Protein AF-A0A7X6PT12-F1 (afdb_monomer)

Nearest PDB structures (foldseek):
  6k4k-assembly1_A  TM=4.067E-01  e=5.435E+00  Legionella pneumophila subsp. pneumophila str. Philadelphia 1
  6xav-assembly1_I  TM=2.089E-01  e=3.772E+00  Escherichia coli K-12
  6xas-assembly1_I  TM=1.406E-01  e=2.782E+00  Escherichia coli K-12

Secondary structure (DSSP, 8-state):
---HHHHHHHHHHHHHHTSHHHHHHHHHHHHHHHS----HHHHHHHEEEEEETTTEEEEEEEES-HHHHHHHHHHHHHHHHHHHHTTTTSS----EEEPPPEEEE---THHHHHHHHHHHHHHHHHHHHHHHHHHHHHHHHHHHHHHHHHTT---S---------PPPPPPTHHHHHHHHHHHHHHHTT------EEEEEEEEE-

Mean predicted aligned error: 16.48 Å

Solvent-accessible surface area (backbone atoms only — not comparable to full-atom values): 11910 Å² total; per-residue (Å²): 131,86,52,72,66,56,50,53,53,42,52,50,51,51,52,44,67,74,27,69,68,47,34,47,49,47,24,52,47,36,37,73,76,68,74,47,78,58,59,42,74,59,46,58,78,30,45,49,70,50,78,46,98,71,43,25,43,33,42,33,41,49,34,50,44,72,67,60,41,52,53,52,51,52,42,53,52,52,50,51,52,50,61,47,58,74,49,57,82,53,98,56,94,63,55,73,46,78,48,75,81,44,81,42,83,42,82,59,75,64,54,62,55,53,48,53,54,52,49,51,53,50,52,52,51,51,50,51,52,52,52,51,52,52,50,52,53,50,54,54,50,52,53,53,53,52,55,62,60,56,70,76,68,67,70,94,81,78,80,92,75,86,76,78,81,73,79,77,75,81,60,68,65,62,60,53,53,56,57,46,54,56,53,50,60,71,57,69,78,73,80,73,64,54,46,25,45,32,42,42,41,37,37,59,99

pLDDT: mean 70.46, std 18.9, range [33.91, 93.0]

Structure (mmCIF, N/CA/C/O backbone):
data_AF-A0A7X6PT12-F1
#
_entry.id   AF-A0A7X6PT12-F1
#
loop_
_atom_site.group_PDB
_atom_site.id
_atom_site.type_symbol
_atom_site.label_atom_id
_atom_site.label_alt_id
_atom_site.label_comp_id
_atom_site.label_asym_id
_atom_site.label_entity_id
_atom_site.label_seq_id
_atom_site.pdbx_PDB_ins_code
_atom_site.Cartn_x
_atom_site.Cartn_y
_atom_site.Cartn_z
_atom_site.occupancy
_atom_site.B_iso_or_equiv
_atom_site.auth_seq_id
_atom_site.auth_comp_id
_atom_site.auth_asym_id
_atom_site.auth_atom_id
_atom_site.pdbx_PDB_model_num
ATOM 1 N N . MET A 1 1 ? -28.410 -0.757 20.287 1.00 44.28 1 MET A N 1
ATOM 2 C CA . MET A 1 1 ? -28.411 0.560 19.616 1.00 44.28 1 MET A CA 1
ATOM 3 C C . MET A 1 1 ? -26.984 1.057 19.630 1.00 44.28 1 MET A C 1
ATOM 5 O O . MET A 1 1 ? -26.460 1.305 20.706 1.00 44.28 1 MET A O 1
ATOM 9 N N . VAL A 1 2 ? -26.340 1.108 18.468 1.00 52.50 2 VAL A N 1
ATOM 10 C CA . VAL A 1 2 ? -24.987 1.653 18.337 1.00 52.50 2 VAL A CA 1
ATOM 11 C C . VAL A 1 2 ? -25.060 3.148 18.648 1.00 52.50 2 VAL A C 1
ATOM 13 O O . VAL A 1 2 ? -25.854 3.868 18.041 1.00 52.50 2 VAL A O 1
ATOM 16 N N . GLY A 1 3 ? -24.315 3.608 19.652 1.00 65.94 3 GLY A N 1
ATOM 17 C CA . GLY A 1 3 ? -24.354 5.007 20.073 1.00 65.94 3 GLY A CA 1
ATOM 18 C C . GLY A 1 3 ? -23.810 5.923 18.976 1.00 65.94 3 GLY A C 1
ATOM 19 O O . GLY A 1 3 ? -22.782 5.620 18.375 1.00 65.94 3 GLY A O 1
ATOM 20 N N . ALA A 1 4 ? -24.453 7.074 18.748 1.00 71.56 4 ALA A N 1
ATOM 21 C CA . ALA A 1 4 ? -24.012 8.072 17.762 1.00 71.56 4 ALA A CA 1
ATOM 22 C C . ALA A 1 4 ? -22.518 8.437 17.900 1.00 71.56 4 ALA A C 1
ATOM 24 O O . ALA A 1 4 ? -21.845 8.713 16.914 1.00 71.56 4 ALA A O 1
ATOM 25 N N . LYS A 1 5 ? -21.976 8.364 19.121 1.00 70.44 5 LYS A N 1
ATOM 26 C CA . LYS A 1 5 ? -20.559 8.599 19.429 1.00 70.44 5 LYS A CA 1
ATOM 27 C C . LYS A 1 5 ? -19.606 7.592 18.770 1.00 70.44 5 LYS A C 1
ATOM 29 O O . LYS A 1 5 ? -18.589 8.008 18.228 1.00 70.44 5 LYS A O 1
ATOM 34 N N . ALA A 1 6 ? -19.948 6.302 18.760 1.00 70.88 6 ALA A N 1
ATOM 35 C CA . ALA A 1 6 ? -19.127 5.269 18.122 1.00 70.88 6 ALA A CA 1
ATOM 36 C C . ALA A 1 6 ? -19.058 5.474 16.599 1.00 70.88 6 ALA A C 1
ATOM 38 O O . ALA A 1 6 ? -18.013 5.277 15.984 1.00 70.88 6 ALA A O 1
ATOM 39 N N . LEU A 1 7 ? -20.154 5.955 16.003 1.00 77.75 7 LEU A N 1
ATOM 40 C CA . LEU A 1 7 ? -20.206 6.298 14.583 1.00 77.75 7 LEU A CA 1
ATOM 41 C C . LEU A 1 7 ? -19.282 7.483 14.248 1.00 77.75 7 LEU A C 1
ATOM 43 O O . LEU A 1 7 ? -18.545 7.423 13.266 1.00 77.75 7 LEU A O 1
ATOM 47 N N . PHE A 1 8 ? -19.278 8.540 15.069 1.00 81.44 8 PHE A N 1
ATOM 48 C CA . PHE A 1 8 ? -18.375 9.682 14.870 1.00 81.44 8 PHE A CA 1
ATOM 49 C C . PHE A 1 8 ? -16.901 9.285 14.977 1.00 81.44 8 PHE A C 1
ATOM 51 O O . PHE A 1 8 ? -16.097 9.708 14.149 1.00 81.44 8 PHE A O 1
ATOM 58 N N . LEU A 1 9 ? -16.559 8.423 15.937 1.00 79.94 9 LEU A N 1
ATOM 59 C CA . LEU A 1 9 ? -15.197 7.916 16.090 1.00 79.94 9 LEU A CA 1
ATOM 60 C C . LEU A 1 9 ? -14.755 7.114 14.857 1.00 79.94 9 LEU A C 1
ATOM 62 O O . LEU A 1 9 ? -13.674 7.341 14.313 1.00 79.94 9 LEU A O 1
ATOM 66 N N . ALA A 1 10 ? -15.612 6.216 14.370 1.00 82.12 10 ALA A N 1
ATOM 67 C CA . ALA A 1 10 ? -15.312 5.408 13.196 1.00 82.12 10 ALA A CA 1
ATOM 68 C C . ALA A 1 10 ? -15.168 6.260 11.917 1.00 82.12 10 ALA A C 1
ATOM 70 O O . ALA A 1 10 ? -14.308 5.983 11.078 1.00 82.12 10 ALA A O 1
ATOM 71 N N . LEU A 1 11 ? -15.954 7.336 11.787 1.00 87.12 11 LEU A N 1
ATOM 72 C CA . LEU A 1 11 ? -15.813 8.320 10.708 1.00 87.12 11 LEU A CA 1
ATOM 73 C C . LEU A 1 11 ? -14.495 9.099 10.792 1.00 87.12 11 LEU A C 1
ATOM 75 O O . LEU A 1 11 ? -13.856 9.322 9.762 1.00 87.12 11 LEU A O 1
ATOM 79 N N . ASP A 1 12 ? -14.057 9.479 11.992 1.00 87.31 12 ASP A N 1
ATOM 80 C CA . ASP A 1 12 ? -12.761 10.130 12.181 1.00 87.31 12 ASP A CA 1
ATOM 81 C C . ASP A 1 12 ? -11.612 9.207 11.759 1.00 87.31 12 ASP A C 1
ATOM 83 O O . ASP A 1 12 ? -10.730 9.634 11.011 1.00 87.31 12 ASP A O 1
ATOM 87 N N . TYR A 1 13 ? -11.637 7.932 12.158 1.00 87.06 13 TYR A N 1
ATOM 88 C CA . TYR A 1 13 ? -10.628 6.956 11.730 1.00 87.06 13 TYR A CA 1
ATOM 89 C C . TYR A 1 13 ? -10.677 6.659 10.233 1.00 87.06 13 TYR A C 1
ATOM 91 O O . TYR A 1 13 ? -9.623 6.517 9.616 1.00 87.06 13 TYR A O 1
ATOM 99 N N . LEU A 1 14 ? -11.861 6.648 9.616 1.00 90.12 14 LEU A N 1
ATOM 100 C CA . LEU A 1 14 ? -11.978 6.577 8.160 1.00 90.12 14 LEU A CA 1
ATOM 101 C C . LEU A 1 14 ? -11.316 7.788 7.487 1.00 90.12 14 LEU A C 1
ATOM 103 O O . LEU A 1 14 ? -10.639 7.632 6.470 1.00 90.12 14 LEU A O 1
ATOM 107 N N . ARG A 1 15 ? -11.474 8.991 8.055 1.00 90.19 15 ARG A N 1
ATOM 108 C CA . ARG A 1 15 ? -10.803 10.198 7.557 1.00 90.19 15 ARG A CA 1
ATOM 109 C C . ARG A 1 15 ? -9.285 10.097 7.706 1.00 90.19 15 ARG A C 1
ATOM 111 O O . ARG A 1 15 ? -8.581 10.496 6.785 1.00 90.19 15 ARG A O 1
ATOM 118 N N . PHE A 1 16 ? -8.778 9.542 8.809 1.00 89.88 16 PHE A N 1
ATOM 119 C CA . PHE A 1 16 ? -7.341 9.281 8.965 1.00 89.88 16 PHE A CA 1
ATOM 120 C C . PHE A 1 16 ? -6.832 8.267 7.940 1.00 89.88 16 PHE A C 1
ATOM 122 O O . PHE A 1 16 ? -5.824 8.532 7.295 1.00 89.88 16 PHE A O 1
ATOM 129 N N . ALA A 1 17 ? -7.559 7.168 7.727 1.00 89.19 17 ALA A N 1
ATOM 130 C CA . ALA A 1 17 ? -7.203 6.115 6.774 1.00 89.19 17 ALA A CA 1
ATOM 131 C C . ALA A 1 17 ? -7.129 6.604 5.316 1.00 89.19 17 ALA A C 1
ATOM 133 O O . ALA A 1 17 ? -6.387 6.054 4.513 1.00 89.19 17 ALA A O 1
ATOM 134 N N . LYS A 1 18 ? -7.888 7.649 4.969 1.00 89.62 18 LYS A N 1
ATOM 135 C CA . LYS A 1 18 ? -7.842 8.306 3.650 1.00 89.62 18 LYS A CA 1
ATOM 136 C C . LYS A 1 18 ? -6.949 9.549 3.619 1.00 89.62 18 LYS A C 1
ATOM 138 O O . LYS A 1 18 ? -6.860 10.222 2.598 1.00 89.62 18 LYS A O 1
ATOM 143 N N . GLY A 1 19 ? -6.348 9.909 4.748 1.00 91.25 19 GLY A N 1
ATOM 144 C CA . GLY A 1 19 ? -5.569 11.128 4.897 1.00 91.25 19 GLY A CA 1
ATOM 145 C C . GLY A 1 19 ? -4.130 10.964 4.417 1.00 91.25 19 GLY A C 1
ATOM 146 O O . GLY A 1 19 ? -3.522 9.901 4.539 1.00 91.25 19 GLY A O 1
ATOM 147 N N . SER A 1 20 ? -3.537 12.070 3.969 1.00 91.50 20 SER A N 1
ATOM 148 C CA . SER A 1 20 ? -2.127 12.116 3.565 1.00 91.50 20 SER A CA 1
ATOM 149 C C . SER A 1 20 ? -1.168 11.732 4.694 1.00 91.50 20 SER A C 1
ATOM 151 O O . SER A 1 20 ? -0.101 11.191 4.421 1.00 91.50 20 SER A O 1
ATOM 153 N N . VAL A 1 21 ? -1.542 11.968 5.958 1.00 91.94 21 VAL A N 1
ATOM 154 C CA . VAL A 1 21 ? -0.744 11.601 7.141 1.00 91.94 21 VAL A CA 1
ATOM 155 C C . VAL A 1 21 ? -0.540 10.089 7.220 1.00 91.94 21 VAL A C 1
ATOM 157 O O . VAL A 1 21 ? 0.583 9.633 7.419 1.00 91.94 21 VAL A O 1
ATOM 160 N N . TYR A 1 22 ? -1.605 9.315 7.009 1.00 93.00 22 TYR A N 1
ATOM 161 C CA . TYR A 1 22 ? -1.540 7.859 7.007 1.00 93.00 22 TYR A CA 1
ATOM 162 C C . TYR A 1 22 ? -0.689 7.334 5.848 1.00 93.00 22 TYR A C 1
ATOM 164 O O . TYR A 1 22 ? 0.215 6.531 6.062 1.00 93.00 22 TYR A O 1
ATOM 172 N N . LEU A 1 23 ? -0.905 7.847 4.634 1.00 92.88 23 LEU A N 1
ATOM 173 C CA . LEU A 1 23 ? -0.118 7.447 3.462 1.00 92.88 23 LEU A CA 1
ATOM 174 C C . LEU A 1 23 ? 1.369 7.804 3.617 1.00 92.88 23 LEU A C 1
ATOM 176 O O . LEU A 1 23 ? 2.234 6.991 3.305 1.00 92.88 23 LEU A O 1
ATOM 180 N N . SER A 1 24 ? 1.670 8.978 4.178 1.00 92.75 24 SER A N 1
ATOM 181 C CA . SER A 1 24 ? 3.047 9.396 4.482 1.00 92.75 24 SER A CA 1
ATOM 182 C C . SER A 1 24 ? 3.685 8.503 5.547 1.00 92.75 24 SER A C 1
ATOM 184 O O . SER A 1 24 ? 4.877 8.208 5.482 1.00 92.75 24 SER A O 1
ATOM 186 N N . TYR A 1 25 ? 2.907 8.054 6.538 1.00 92.94 25 TYR A N 1
ATOM 187 C CA . TYR A 1 25 ? 3.383 7.098 7.533 1.00 92.94 25 TYR A CA 1
ATOM 188 C C . TYR A 1 25 ? 3.756 5.762 6.881 1.00 92.94 25 TYR A C 1
ATOM 190 O O . TYR A 1 25 ? 4.834 5.239 7.153 1.00 92.94 25 TYR A O 1
ATOM 198 N N . LEU A 1 26 ? 2.904 5.236 5.994 1.00 91.56 26 LEU A N 1
ATOM 199 C CA . LEU A 1 26 ? 3.178 4.000 5.257 1.00 91.56 26 LEU A CA 1
ATOM 200 C C . LEU A 1 26 ? 4.421 4.121 4.363 1.00 91.56 26 LEU A C 1
ATOM 202 O O . LEU A 1 26 ? 5.265 3.227 4.390 1.00 91.56 26 LEU A O 1
ATOM 206 N N . GLU A 1 27 ? 4.562 5.227 3.624 1.00 92.69 27 GLU A N 1
ATOM 207 C CA . GLU A 1 27 ? 5.747 5.518 2.799 1.00 92.69 27 GLU A CA 1
ATOM 208 C C . GLU A 1 27 ? 7.028 5.499 3.646 1.00 92.69 27 GLU A C 1
ATOM 210 O O . GLU A 1 27 ? 7.988 4.801 3.316 1.00 92.69 27 GLU A O 1
ATOM 215 N N . ASN A 1 28 ? 7.034 6.227 4.767 1.00 91.38 28 ASN A N 1
ATOM 216 C CA . ASN A 1 28 ? 8.193 6.291 5.657 1.00 91.38 28 ASN A CA 1
ATOM 217 C C . ASN A 1 28 ? 8.512 4.928 6.279 1.00 91.38 28 ASN A C 1
ATOM 219 O O . ASN A 1 28 ? 9.678 4.547 6.375 1.00 91.38 28 ASN A O 1
ATOM 223 N N . TYR A 1 29 ? 7.486 4.180 6.690 1.00 90.44 29 TYR A N 1
ATOM 224 C CA . TYR A 1 29 ? 7.665 2.853 7.265 1.00 90.44 29 TYR A CA 1
ATOM 225 C C . TYR A 1 29 ? 8.311 1.898 6.256 1.00 90.44 29 TYR A C 1
ATOM 227 O O . TYR A 1 29 ? 9.283 1.220 6.597 1.00 90.44 29 TYR A O 1
ATOM 235 N N . LEU A 1 30 ? 7.820 1.889 5.012 1.00 88.88 30 LEU A N 1
ATOM 236 C CA . LEU A 1 30 ? 8.382 1.103 3.912 1.00 88.88 30 LEU A CA 1
ATOM 237 C C . LEU A 1 30 ? 9.840 1.467 3.633 1.00 88.88 30 LEU A C 1
ATOM 239 O O . LEU A 1 30 ? 10.685 0.575 3.566 1.00 88.88 30 LEU A O 1
ATOM 243 N N . ALA A 1 31 ? 10.150 2.763 3.550 1.00 87.69 31 ALA A N 1
ATOM 244 C CA . ALA A 1 31 ? 11.511 3.225 3.302 1.00 87.69 31 ALA A CA 1
ATOM 245 C C . ALA A 1 31 ? 12.495 2.734 4.381 1.00 87.69 31 ALA A C 1
ATOM 247 O O . ALA A 1 31 ? 13.629 2.377 4.068 1.00 87.69 31 ALA A O 1
ATOM 248 N N . ILE A 1 32 ? 12.055 2.672 5.643 1.00 87.19 32 ILE A N 1
ATOM 249 C CA . ILE A 1 32 ? 12.877 2.214 6.773 1.00 87.19 32 ILE A CA 1
ATOM 250 C C . ILE A 1 32 ? 13.030 0.687 6.792 1.00 87.19 32 ILE A C 1
ATOM 252 O O . ILE A 1 32 ? 14.120 0.189 7.063 1.00 87.19 32 ILE A O 1
ATOM 256 N N . THR A 1 33 ? 11.953 -0.065 6.549 1.00 84.50 33 THR A N 1
ATOM 257 C CA . THR A 1 33 ? 11.956 -1.532 6.727 1.00 84.50 33 THR A CA 1
ATOM 258 C C . THR A 1 33 ? 12.345 -2.313 5.481 1.00 84.50 33 THR A C 1
ATOM 260 O O . THR A 1 33 ? 12.917 -3.393 5.609 1.00 84.50 33 THR A O 1
ATOM 263 N N . HIS A 1 34 ? 12.046 -1.794 4.292 1.00 79.06 34 HIS A N 1
ATOM 264 C CA . HIS A 1 34 ? 12.226 -2.508 3.027 1.00 79.06 34 HIS A CA 1
ATOM 265 C C . HIS A 1 34 ? 13.294 -1.874 2.124 1.00 79.06 34 HIS A C 1
ATOM 267 O O . HIS A 1 34 ? 13.687 -2.472 1.128 1.00 79.06 34 HIS A O 1
ATOM 273 N N . GLY A 1 35 ? 13.767 -0.661 2.442 1.00 77.38 35 GLY A N 1
ATOM 274 C CA . GLY A 1 35 ? 14.750 0.077 1.634 1.00 77.38 35 GLY A CA 1
ATOM 275 C C . GLY A 1 35 ? 14.218 0.580 0.285 1.00 77.38 35 GLY A C 1
ATOM 276 O O . GLY A 1 35 ? 14.901 1.333 -0.407 1.00 77.38 35 GLY A O 1
ATOM 277 N N . GLU A 1 36 ? 12.993 0.202 -0.076 1.00 76.88 36 GLU A N 1
ATOM 278 C CA . GLU A 1 36 ? 12.270 0.688 -1.242 1.00 76.88 36 GLU A CA 1
ATOM 279 C C . GLU A 1 36 ? 11.341 1.832 -0.848 1.00 76.88 36 GLU A C 1
ATOM 281 O O . GLU A 1 36 ? 10.696 1.814 0.203 1.00 76.88 36 GLU A O 1
ATOM 286 N N . ARG A 1 37 ? 11.260 2.836 -1.721 1.00 80.50 37 ARG A N 1
ATOM 287 C CA . ARG A 1 37 ? 10.376 3.980 -1.542 1.00 80.50 37 ARG A CA 1
ATOM 288 C C . ARG A 1 37 ? 9.233 3.891 -2.541 1.00 80.50 37 ARG A C 1
ATOM 290 O O . ARG A 1 37 ? 9.459 3.975 -3.745 1.00 80.50 37 ARG A O 1
ATOM 297 N N . ILE A 1 38 ? 8.021 3.732 -2.021 1.00 83.69 38 ILE A N 1
ATOM 298 C CA . ILE A 1 38 ? 6.780 3.859 -2.784 1.00 83.69 38 ILE A CA 1
ATOM 299 C C . ILE A 1 38 ? 6.167 5.196 -2.387 1.00 83.69 38 ILE A C 1
ATOM 301 O O . ILE A 1 38 ? 5.835 5.383 -1.217 1.00 83.69 38 ILE A O 1
ATOM 305 N N . ASP A 1 39 ? 6.040 6.126 -3.335 1.00 86.00 39 ASP A N 1
ATOM 306 C CA . ASP A 1 39 ? 5.497 7.452 -3.024 1.00 86.00 39 ASP A CA 1
ATOM 307 C C . ASP A 1 39 ? 4.050 7.347 -2.523 1.00 86.00 39 ASP A C 1
ATOM 309 O O . ASP A 1 39 ? 3.249 6.564 -3.046 1.00 86.00 39 ASP A O 1
ATOM 313 N N . ALA A 1 40 ? 3.675 8.214 -1.580 1.00 85.56 40 ALA A N 1
ATOM 314 C CA . ALA A 1 40 ? 2.325 8.273 -1.018 1.00 85.56 40 ALA A CA 1
ATOM 315 C C . ALA A 1 40 ? 1.197 8.344 -2.067 1.00 85.56 40 ALA A C 1
ATOM 317 O O . ALA A 1 40 ? 0.114 7.814 -1.832 1.00 85.56 40 ALA A O 1
ATOM 318 N N . LYS A 1 41 ? 1.445 8.954 -3.236 1.00 86.56 41 LYS A N 1
ATOM 319 C CA . LYS A 1 41 ? 0.464 9.022 -4.336 1.00 86.56 41 LYS A CA 1
ATOM 320 C C . LYS A 1 41 ? 0.106 7.645 -4.888 1.00 86.56 41 LYS A C 1
ATOM 322 O O . LYS A 1 41 ? -1.053 7.390 -5.176 1.00 86.56 41 LYS A O 1
ATOM 327 N N . TRP A 1 42 ? 1.092 6.762 -5.017 1.00 85.00 42 TRP A N 1
ATOM 328 C CA . TRP A 1 42 ? 0.853 5.391 -5.464 1.00 85.00 42 TRP A CA 1
ATOM 329 C C . TRP A 1 42 ? 0.167 4.578 -4.371 1.00 85.00 42 TRP A C 1
ATOM 331 O O . TRP A 1 42 ? -0.712 3.775 -4.660 1.00 85.00 42 TRP A O 1
ATOM 341 N N . LEU A 1 43 ? 0.514 4.819 -3.103 1.00 87.94 43 LEU A N 1
ATOM 342 C CA . LEU A 1 43 ? -0.149 4.163 -1.975 1.00 87.94 43 LEU A CA 1
ATOM 343 C C . LEU A 1 43 ? -1.644 4.502 -1.891 1.00 87.94 43 LEU A C 1
ATOM 345 O O . LEU A 1 43 ? -2.416 3.650 -1.465 1.00 87.94 43 LEU A O 1
ATOM 349 N N . GLU A 1 44 ? -2.066 5.690 -2.331 1.00 88.62 44 GLU A N 1
ATOM 350 C CA . GLU A 1 44 ? -3.488 6.059 -2.407 1.00 88.62 44 GLU A CA 1
ATOM 351 C C . GLU A 1 44 ? -4.286 5.126 -3.333 1.00 88.62 44 GLU A C 1
ATOM 353 O O . GLU A 1 44 ? -5.423 4.777 -3.027 1.00 88.62 44 GLU A O 1
ATOM 358 N N . GLU A 1 45 ? -3.684 4.671 -4.435 1.00 85.94 45 GLU A N 1
ATOM 359 C CA . GLU A 1 45 ? -4.319 3.732 -5.370 1.00 85.94 45 GLU A CA 1
ATOM 360 C C . GLU A 1 45 ? -4.305 2.288 -4.847 1.00 85.94 45 GLU A C 1
ATOM 362 O O . GLU A 1 45 ? -5.184 1.490 -5.172 1.00 85.94 45 GLU A O 1
ATOM 367 N N . LEU A 1 46 ? -3.303 1.943 -4.034 1.00 86.31 46 LEU A N 1
ATOM 368 C CA . LEU A 1 46 ? -3.098 0.588 -3.515 1.00 86.31 46 LEU A CA 1
ATOM 369 C C . LEU A 1 46 ? -3.884 0.318 -2.228 1.00 86.31 46 LEU A C 1
ATOM 371 O O . LEU A 1 46 ? -4.095 -0.846 -1.879 1.00 86.31 46 LEU A O 1
ATOM 375 N N . VAL A 1 47 ? -4.292 1.365 -1.505 1.00 88.69 47 VAL A N 1
ATOM 376 C CA . VAL A 1 47 ? -4.958 1.256 -0.206 1.00 88.69 47 VAL A CA 1
ATOM 377 C C . VAL A 1 47 ? -6.388 1.779 -0.282 1.00 88.69 47 VAL A C 1
ATOM 379 O O . VAL A 1 47 ? -6.643 2.978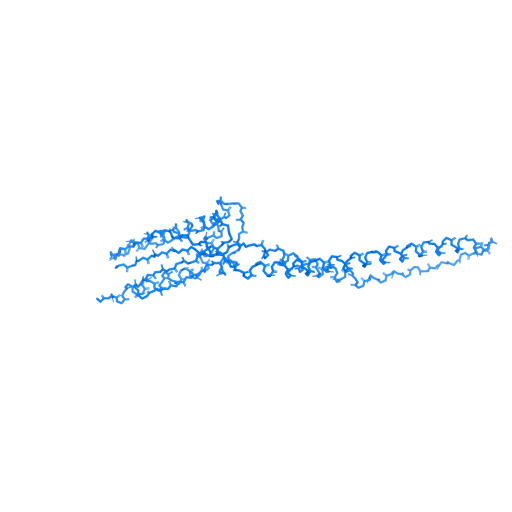 -0.345 1.00 88.69 47 VAL A O 1
ATOM 382 N N . GLU A 1 48 ? -7.351 0.872 -0.178 1.00 89.56 48 GLU A N 1
ATOM 383 C CA . GLU A 1 48 ? -8.769 1.198 -0.118 1.00 89.56 48 GLU A CA 1
ATOM 384 C C . GLU A 1 48 ? -9.272 1.113 1.327 1.00 89.56 48 GLU A C 1
ATOM 386 O O . GLU A 1 48 ? -9.062 0.127 2.027 1.00 89.56 48 GLU A O 1
ATOM 391 N N . SER A 1 49 ? -9.975 2.145 1.792 1.00 89.12 49 SER A N 1
ATOM 392 C CA . SER A 1 49 ? -10.542 2.180 3.145 1.00 89.12 49 SER A CA 1
ATOM 393 C C . SER A 1 49 ? -12.049 2.410 3.103 1.00 89.12 49 SER A C 1
ATOM 395 O O . SER A 1 49 ? -12.517 3.383 2.498 1.00 89.12 49 SER A O 1
ATOM 397 N N . ARG A 1 50 ? -12.824 1.558 3.781 1.00 89.38 50 ARG A N 1
ATOM 398 C CA . ARG A 1 50 ? -14.291 1.669 3.861 1.00 89.38 50 ARG A CA 1
ATOM 399 C C . ARG A 1 50 ? -14.819 1.371 5.256 1.00 89.38 50 ARG A C 1
ATOM 401 O O . ARG A 1 50 ? -14.264 0.548 5.974 1.00 89.38 50 ARG A O 1
ATOM 408 N N . LEU A 1 51 ? -15.923 2.017 5.611 1.00 87.06 51 LEU A N 1
ATOM 409 C CA . LEU A 1 51 ? -16.658 1.739 6.840 1.00 87.06 51 LEU A CA 1
ATOM 410 C C . LEU A 1 51 ? -17.828 0.800 6.529 1.00 87.06 51 LEU A C 1
ATOM 412 O O . LEU A 1 51 ? -18.582 1.045 5.588 1.00 87.06 51 LEU A O 1
ATOM 416 N N . VAL A 1 52 ? -17.962 -0.278 7.296 1.00 86.00 52 VAL A N 1
ATOM 417 C CA . VAL A 1 52 ? -19.075 -1.238 7.189 1.00 86.00 52 VAL A CA 1
ATOM 418 C C . VAL A 1 52 ? -20.146 -0.900 8.234 1.00 86.00 52 VAL A C 1
ATOM 420 O O . VAL A 1 52 ? -19.850 -0.215 9.213 1.00 86.00 52 VAL A O 1
ATOM 423 N N . SER A 1 53 ? -21.379 -1.384 8.038 1.00 76.00 53 SER A N 1
ATOM 424 C CA . SER A 1 53 ? -22.561 -1.145 8.893 1.00 76.00 53 SER A CA 1
ATOM 425 C C . SER A 1 53 ? -22.327 -1.330 10.395 1.00 76.00 53 SER A C 1
ATOM 427 O O . SER A 1 53 ? -22.990 -0.684 11.200 1.00 76.00 53 SER A O 1
ATOM 429 N N . ASP A 1 54 ? -21.365 -2.169 10.768 1.00 77.56 54 ASP A N 1
ATOM 430 C CA . ASP A 1 54 ? -21.071 -2.533 12.154 1.00 77.56 54 ASP A CA 1
ATOM 431 C C . ASP A 1 54 ? -19.991 -1.616 12.763 1.00 77.56 54 ASP A C 1
ATOM 433 O O . ASP A 1 54 ? -19.124 -2.082 13.500 1.00 77.56 54 ASP A O 1
ATOM 437 N N . ASN A 1 55 ? -19.956 -0.335 12.364 1.00 76.69 55 ASN A N 1
ATOM 438 C CA . ASN A 1 55 ? -18.911 0.640 12.718 1.00 76.69 55 ASN A CA 1
ATOM 439 C C . ASN A 1 55 ? -17.489 0.120 12.528 1.00 76.69 55 ASN A C 1
ATOM 441 O O . ASN A 1 55 ? -16.560 0.494 13.230 1.00 76.69 55 ASN A O 1
ATOM 445 N N . THR A 1 56 ? -17.312 -0.772 11.574 1.00 80.25 56 THR A N 1
ATOM 446 C CA . THR A 1 56 ? -16.055 -1.469 11.405 1.00 80.25 56 THR A CA 1
ATOM 447 C C . THR A 1 56 ? -15.264 -0.792 10.299 1.00 80.25 56 THR A C 1
ATOM 449 O O . THR A 1 56 ? -15.732 -0.744 9.156 1.00 80.25 56 THR A O 1
ATOM 452 N N . LEU A 1 57 ? -14.057 -0.314 10.611 1.00 84.94 57 LEU A N 1
ATOM 453 C CA . LEU A 1 57 ? -13.144 0.196 9.595 1.00 84.94 57 LEU A CA 1
ATOM 454 C C . LEU A 1 57 ? -12.454 -0.974 8.902 1.00 84.94 57 LEU A C 1
ATOM 456 O O . LEU A 1 57 ? -11.804 -1.815 9.528 1.00 84.94 57 LEU A O 1
ATOM 460 N N . TYR A 1 58 ? -12.608 -1.000 7.588 1.00 85.06 58 TYR A N 1
ATOM 461 C CA . TYR A 1 58 ? -11.975 -1.953 6.714 1.00 85.06 58 TYR A CA 1
ATOM 462 C C . TYR A 1 58 ? -10.875 -1.289 5.913 1.00 85.06 58 TYR A C 1
ATOM 464 O O . TYR A 1 58 ? -11.147 -0.321 5.203 1.00 85.06 58 TYR A O 1
ATOM 472 N N . VAL A 1 59 ? -9.666 -1.834 5.998 1.00 85.62 59 VAL A N 1
ATOM 473 C CA . VAL A 1 59 ? -8.532 -1.385 5.189 1.00 85.62 59 VAL A CA 1
ATOM 474 C C . VAL A 1 59 ? -8.116 -2.529 4.285 1.00 85.62 59 VAL A C 1
ATOM 476 O O . VAL A 1 59 ? -7.769 -3.613 4.763 1.00 85.62 59 VAL A O 1
ATOM 479 N N . GLU A 1 60 ? -8.198 -2.285 2.984 1.00 86.50 60 GLU A N 1
ATOM 480 C CA . GLU A 1 60 ? -7.842 -3.209 1.927 1.00 86.50 60 GLU A CA 1
ATOM 481 C C . GLU A 1 60 ? -6.572 -2.735 1.228 1.00 86.50 60 GLU A C 1
ATOM 483 O O . GLU A 1 60 ? -6.538 -1.642 0.680 1.00 86.50 60 GLU A O 1
ATOM 488 N N . ILE A 1 61 ? -5.511 -3.540 1.279 1.00 86.12 61 ILE A N 1
ATOM 489 C CA . ILE A 1 61 ? -4.239 -3.226 0.617 1.00 86.12 61 ILE A CA 1
ATOM 490 C C . ILE A 1 61 ? -4.087 -4.204 -0.535 1.00 86.12 61 ILE A C 1
ATOM 492 O O . ILE A 1 61 ? -4.061 -5.417 -0.313 1.00 86.12 61 ILE A O 1
ATOM 496 N N . THR A 1 62 ? -4.023 -3.674 -1.751 1.00 83.56 62 THR A N 1
ATOM 497 C CA . THR A 1 62 ? -3.838 -4.454 -2.971 1.00 83.56 62 THR A CA 1
ATOM 498 C C . THR A 1 62 ? -2.429 -4.228 -3.439 1.00 83.56 62 THR A C 1
ATOM 500 O O . THR A 1 62 ? -2.125 -3.177 -3.992 1.00 83.56 62 THR A O 1
ATOM 503 N N . VAL A 1 63 ? -1.557 -5.197 -3.177 1.00 82.88 63 VAL A N 1
ATOM 504 C CA . VAL A 1 63 ? -0.155 -5.056 -3.539 1.00 82.88 63 VAL A CA 1
ATOM 505 C C . VAL A 1 63 ? 0.353 -6.286 -4.258 1.00 82.88 63 VAL A C 1
ATOM 507 O O . VAL A 1 63 ? -0.067 -7.411 -3.968 1.00 82.88 63 VAL A O 1
ATOM 510 N N . PRO A 1 64 ? 1.268 -6.053 -5.201 1.00 74.94 64 PRO A N 1
ATOM 511 C CA . PRO A 1 64 ? 1.953 -7.086 -5.914 1.00 74.94 64 PRO A CA 1
ATOM 512 C C . PRO A 1 64 ? 2.525 -8.260 -5.104 1.00 74.94 64 PRO A C 1
ATOM 514 O O . PRO A 1 64 ? 2.271 -9.440 -5.376 1.00 74.94 64 PRO A O 1
ATOM 517 N N . ASP A 1 65 ? 3.402 -7.916 -4.169 1.00 81.62 65 ASP A N 1
ATOM 518 C CA . ASP A 1 65 ? 4.345 -8.831 -3.550 1.00 81.62 65 ASP A CA 1
ATOM 519 C C . ASP A 1 65 ? 3.866 -9.198 -2.149 1.00 81.62 65 ASP A C 1
ATOM 521 O O . ASP A 1 65 ? 3.341 -8.367 -1.412 1.00 81.62 65 ASP A O 1
ATOM 525 N N . HIS A 1 66 ? 4.038 -10.462 -1.775 1.00 78.56 66 HIS A N 1
ATOM 526 C CA . HIS A 1 66 ? 3.610 -10.951 -0.473 1.00 78.56 66 HIS A CA 1
ATOM 527 C C . HIS A 1 66 ? 4.375 -10.283 0.669 1.00 78.56 66 HIS A C 1
ATOM 529 O O . HIS A 1 66 ? 3.780 -9.977 1.705 1.00 78.56 66 HIS A O 1
ATOM 535 N N . ASP A 1 67 ? 5.674 -10.051 0.486 1.00 84.06 67 ASP A N 1
ATOM 536 C CA . ASP A 1 67 ? 6.487 -9.414 1.514 1.00 84.06 67 ASP A CA 1
ATOM 537 C C . ASP A 1 67 ? 6.090 -7.945 1.684 1.00 84.06 67 ASP A C 1
ATOM 539 O O . ASP A 1 67 ? 5.825 -7.525 2.814 1.00 84.06 67 ASP A O 1
ATOM 543 N N . LEU A 1 68 ? 5.882 -7.213 0.583 1.00 84.62 68 LEU A N 1
ATOM 544 C CA . LEU A 1 68 ? 5.338 -5.851 0.625 1.00 84.62 68 LEU A CA 1
ATOM 545 C C . LEU A 1 68 ? 3.941 -5.785 1.260 1.00 84.62 68 LEU A C 1
ATOM 547 O O . LEU A 1 68 ? 3.706 -4.934 2.118 1.00 84.62 68 LEU A O 1
ATOM 551 N N . VAL A 1 69 ? 3.021 -6.693 0.901 1.00 85.56 69 VAL A N 1
ATOM 552 C CA . VAL A 1 69 ? 1.686 -6.769 1.525 1.00 85.56 69 VAL A CA 1
ATOM 553 C C . VAL A 1 69 ? 1.824 -6.939 3.037 1.00 85.56 69 VAL A C 1
ATOM 555 O O . VAL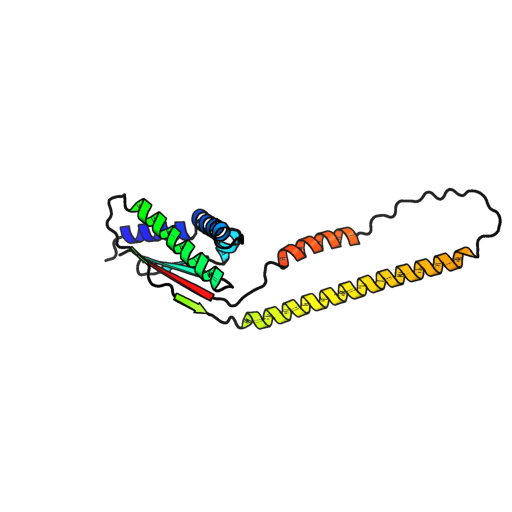 A 1 69 ? 1.151 -6.245 3.799 1.00 85.56 69 VAL A O 1
ATOM 558 N N . ARG A 1 70 ? 2.703 -7.838 3.496 1.00 84.25 70 ARG A N 1
ATOM 559 C CA . ARG A 1 70 ? 2.920 -8.085 4.926 1.00 84.25 70 ARG A CA 1
ATOM 560 C C . ARG A 1 70 ? 3.461 -6.844 5.637 1.00 84.25 70 ARG A C 1
ATOM 562 O O . ARG A 1 70 ? 2.935 -6.494 6.692 1.00 84.25 70 ARG A O 1
ATOM 569 N N . VAL A 1 71 ? 4.465 -6.181 5.066 1.00 88.25 71 VAL A N 1
ATOM 570 C CA . VAL A 1 71 ? 5.076 -4.976 5.652 1.00 88.25 71 VAL A CA 1
ATOM 571 C C . VAL A 1 71 ? 4.059 -3.840 5.744 1.00 88.25 71 VAL A C 1
ATOM 573 O O . VAL A 1 71 ? 3.883 -3.257 6.810 1.00 88.25 71 VAL A O 1
ATOM 576 N N . LEU A 1 72 ? 3.313 -3.578 4.670 1.00 88.19 72 LEU A N 1
ATOM 577 C CA . LEU A 1 72 ? 2.272 -2.550 4.659 1.00 88.19 72 LEU A CA 1
ATOM 578 C C . LEU A 1 72 ? 1.131 -2.854 5.633 1.00 88.19 72 LEU A C 1
ATOM 580 O O . LEU A 1 72 ? 0.626 -1.952 6.298 1.00 88.19 72 LEU A O 1
ATOM 584 N N . SER A 1 73 ? 0.761 -4.126 5.777 1.00 86.12 73 SER A N 1
ATOM 585 C CA . SER A 1 73 ? -0.238 -4.553 6.761 1.00 86.12 73 SER A CA 1
ATOM 586 C C . SER A 1 73 ? 0.227 -4.278 8.196 1.00 86.12 73 SER A C 1
ATOM 588 O O . SER A 1 73 ? -0.546 -3.786 9.018 1.00 86.12 73 SER A O 1
ATOM 590 N N . GLN A 1 74 ? 1.498 -4.561 8.499 1.00 87.06 74 GLN A N 1
ATOM 591 C CA . GLN A 1 74 ? 2.106 -4.282 9.804 1.00 87.06 74 GLN A CA 1
ATOM 592 C C . GLN A 1 74 ? 2.229 -2.779 10.068 1.00 87.06 74 GLN A C 1
ATOM 594 O O . GLN A 1 74 ? 1.942 -2.326 11.178 1.00 87.06 74 GLN A O 1
ATOM 599 N N . ALA A 1 75 ? 2.597 -2.002 9.051 1.00 89.94 75 ALA A N 1
ATOM 600 C CA . ALA A 1 75 ? 2.655 -0.548 9.122 1.00 89.94 75 ALA A CA 1
ATOM 601 C C . ALA A 1 75 ? 1.268 0.046 9.406 1.00 89.94 75 ALA A C 1
ATOM 603 O O . ALA A 1 75 ? 1.114 0.858 10.316 1.00 89.94 75 ALA A O 1
ATOM 604 N N . ALA A 1 76 ? 0.238 -0.423 8.695 1.00 89.75 76 ALA A N 1
ATOM 605 C CA . ALA A 1 76 ? -1.140 0.006 8.894 1.00 89.75 76 ALA A CA 1
ATOM 606 C C . ALA A 1 76 ? -1.630 -0.276 10.320 1.00 89.75 76 ALA A C 1
ATOM 608 O O . ALA A 1 76 ? -2.162 0.616 10.978 1.00 89.75 76 ALA A O 1
ATOM 609 N N . GLN A 1 77 ? -1.409 -1.493 10.826 1.00 87.25 77 GLN A N 1
ATOM 610 C CA . GLN A 1 77 ? -1.756 -1.833 12.207 1.00 87.25 77 GLN A CA 1
ATOM 611 C C . GLN A 1 77 ? -1.013 -0.956 13.215 1.00 87.25 77 GLN A C 1
ATOM 613 O O . GLN A 1 77 ? -1.625 -0.455 14.156 1.00 87.25 77 GLN A O 1
ATOM 618 N N . SER A 1 78 ? 0.289 -0.750 13.005 1.00 88.50 78 SER A N 1
ATOM 619 C CA . SER A 1 78 ? 1.129 0.060 13.893 1.00 88.50 78 SER A CA 1
ATOM 620 C C . SER A 1 78 ? 0.652 1.511 13.953 1.00 88.50 78 SER A C 1
ATOM 622 O O . SER A 1 78 ? 0.578 2.081 15.040 1.00 88.50 78 SER A O 1
ATOM 624 N N . PHE A 1 79 ? 0.258 2.080 12.809 1.00 90.81 79 PHE A N 1
ATOM 625 C CA . PHE A 1 79 ? -0.324 3.418 12.726 1.00 90.81 79 PHE A CA 1
ATOM 626 C C . PHE A 1 79 ? -1.615 3.532 13.540 1.00 90.81 79 PHE A C 1
ATOM 628 O O . PHE A 1 79 ? -1.717 4.388 14.415 1.00 90.81 79 PHE A O 1
ATOM 635 N N . PHE A 1 80 ? -2.595 2.656 13.293 1.00 87.00 80 PHE A N 1
ATOM 636 C CA . PHE A 1 80 ? -3.871 2.741 14.007 1.00 87.00 80 PHE A CA 1
ATOM 637 C C . PHE A 1 80 ? -3.702 2.468 15.499 1.00 87.00 80 PHE A C 1
ATOM 639 O O . PHE A 1 80 ? -4.303 3.168 16.303 1.00 87.00 80 PHE A O 1
ATOM 646 N N . LEU A 1 81 ? -2.846 1.521 15.894 1.00 85.44 81 LEU A N 1
ATOM 647 C CA . LEU A 1 81 ? -2.530 1.291 17.306 1.00 85.44 81 LEU A CA 1
ATOM 648 C C . LEU A 1 81 ? -1.933 2.531 17.974 1.00 85.44 81 LEU A C 1
ATOM 650 O O . LEU A 1 81 ? -2.286 2.832 19.113 1.00 85.44 81 LEU A O 1
ATOM 654 N N . TYR A 1 82 ? -1.045 3.245 17.282 1.00 87.00 82 TYR A N 1
ATOM 655 C CA . TYR A 1 82 ? -0.481 4.498 17.772 1.00 87.00 82 TYR A CA 1
ATOM 656 C C . TYR A 1 82 ? -1.559 5.582 17.932 1.00 87.00 82 TYR A C 1
ATOM 658 O O . TYR A 1 82 ? -1.679 6.162 19.009 1.00 87.00 82 TYR A O 1
ATOM 666 N N . GLU A 1 83 ? -2.392 5.788 16.909 1.00 85.19 83 GLU A N 1
ATOM 667 C CA . GLU A 1 83 ? -3.484 6.776 16.915 1.00 85.19 83 GLU A CA 1
ATOM 668 C C . GLU A 1 83 ? -4.611 6.450 17.906 1.00 85.19 83 GLU A C 1
ATOM 670 O O . GLU A 1 83 ? -5.306 7.337 18.395 1.00 85.19 83 GLU A O 1
ATOM 675 N N . ILE A 1 84 ? -4.844 5.171 18.197 1.00 81.38 84 ILE A N 1
ATOM 676 C CA . ILE A 1 84 ? -5.789 4.750 19.235 1.00 81.38 84 ILE A CA 1
ATOM 677 C C . ILE A 1 84 ? -5.190 5.042 20.607 1.00 81.38 84 ILE A C 1
ATOM 679 O O . ILE A 1 84 ? -5.832 5.687 21.429 1.00 81.38 84 ILE A O 1
ATOM 683 N N . ARG A 1 85 ? -3.938 4.636 20.850 1.00 80.31 85 ARG A N 1
ATOM 684 C CA . ARG A 1 85 ? -3.261 4.871 22.134 1.00 80.31 85 ARG A CA 1
ATOM 685 C C . ARG A 1 85 ? -3.137 6.349 22.476 1.00 80.31 85 ARG A C 1
ATOM 687 O O . ARG A 1 85 ? -3.353 6.698 23.628 1.00 80.31 85 ARG A O 1
ATOM 694 N N . SER A 1 86 ? -2.853 7.207 21.498 1.00 79.06 86 SER A N 1
ATOM 695 C CA . SER A 1 86 ? -2.783 8.656 21.719 1.00 79.06 86 SER A CA 1
ATOM 696 C C . SER A 1 86 ? -4.134 9.279 22.096 1.00 79.06 86 SER A C 1
ATOM 698 O O . SER A 1 86 ? -4.163 10.347 22.701 1.00 79.06 86 SER A O 1
ATOM 700 N N . LYS A 1 87 ? -5.253 8.620 21.766 1.00 71.88 87 LYS A N 1
ATOM 701 C CA . LYS A 1 87 ? -6.618 9.088 22.051 1.00 71.88 87 LYS A CA 1
ATOM 702 C C . LYS A 1 87 ? -7.298 8.379 23.219 1.00 71.88 87 LYS A C 1
ATOM 704 O O . LYS A 1 87 ? -8.373 8.812 23.625 1.00 71.88 87 LYS A O 1
ATOM 709 N N . LEU A 1 88 ? -6.698 7.319 23.759 1.00 62.56 88 LEU A N 1
ATOM 710 C CA . LEU A 1 88 ? -7.193 6.625 24.953 1.00 62.56 88 LEU A CA 1
ATOM 711 C C . LEU A 1 88 ? -7.023 7.454 26.239 1.00 62.56 88 LEU A C 1
ATOM 713 O O . LEU A 1 88 ? -7.724 7.191 27.208 1.00 62.56 88 LEU A O 1
ATOM 717 N N . ASP A 1 89 ? -6.180 8.493 26.232 1.00 53.81 89 ASP A N 1
ATOM 718 C CA . ASP A 1 89 ? -6.059 9.453 27.345 1.00 53.81 89 ASP A CA 1
ATOM 719 C C . ASP A 1 89 ? -7.283 10.385 27.494 1.00 53.81 89 ASP A C 1
ATOM 721 O O . ASP A 1 89 ? -7.356 11.174 28.435 1.00 53.81 89 ASP A O 1
ATOM 725 N N . ILE A 1 90 ? -8.263 10.310 26.586 1.00 55.44 90 ILE A N 1
ATOM 726 C CA . ILE A 1 90 ? -9.465 11.152 26.589 1.00 55.44 90 ILE A CA 1
ATOM 727 C C . ILE A 1 90 ? -10.675 10.296 26.997 1.00 55.44 90 ILE A C 1
ATOM 729 O O . ILE A 1 90 ? -11.206 9.599 26.143 1.00 55.44 90 ILE A O 1
ATOM 733 N N . ASP A 1 91 ? -11.090 10.358 28.273 1.00 52.28 91 ASP A N 1
ATOM 734 C CA . ASP A 1 91 ? -12.405 10.070 28.917 1.00 52.28 91 ASP A CA 1
ATOM 735 C C . ASP A 1 91 ? -13.343 8.929 28.425 1.00 52.28 91 ASP A C 1
ATOM 737 O O . ASP A 1 91 ? -14.447 8.766 28.954 1.00 52.28 91 ASP A O 1
ATOM 741 N N . TYR A 1 92 ? -12.966 8.108 27.447 1.00 53.31 92 TYR A N 1
ATOM 742 C CA . TYR A 1 92 ? -13.856 7.156 26.782 1.00 53.31 92 TYR A CA 1
ATOM 743 C C . TYR A 1 92 ? -13.262 5.748 26.783 1.00 53.31 92 TYR A C 1
ATOM 745 O O . TYR A 1 92 ? -12.230 5.487 26.171 1.00 53.31 92 TYR A O 1
ATOM 753 N N . PHE A 1 93 ? -13.972 4.811 27.412 1.00 55.78 93 PHE A N 1
ATOM 754 C CA . PHE A 1 93 ? -13.710 3.381 27.2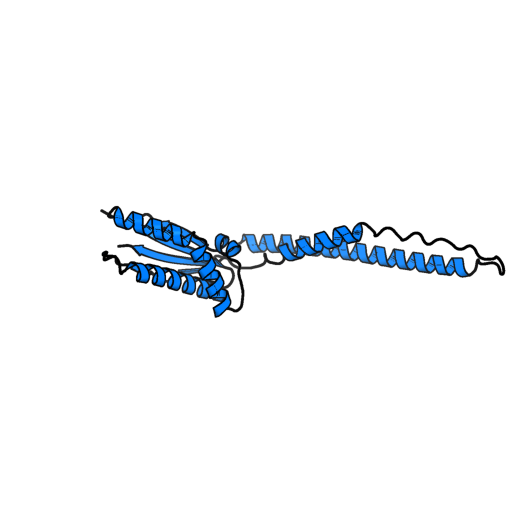75 1.00 55.78 93 PHE A CA 1
ATOM 755 C C . PHE A 1 93 ? -14.378 2.881 25.991 1.00 55.78 93 PHE A C 1
ATOM 757 O O . PHE A 1 93 ? -15.601 2.786 25.930 1.00 55.78 93 PHE A O 1
ATOM 764 N N . TYR A 1 94 ? -13.587 2.589 24.965 1.00 60.22 94 TYR A N 1
ATOM 765 C CA . TYR A 1 94 ? -14.026 1.862 23.775 1.00 60.22 94 TYR A CA 1
ATOM 766 C C . TYR A 1 94 ? -13.103 0.663 23.569 1.00 60.22 94 TYR A C 1
ATOM 768 O O . TYR A 1 94 ? -11.888 0.759 23.755 1.00 60.22 94 TYR A O 1
ATOM 776 N N . GLU A 1 95 ? -13.682 -0.484 23.221 1.00 57.44 95 GLU A N 1
ATOM 777 C CA . GLU A 1 95 ? -12.924 -1.702 22.953 1.00 57.44 95 GLU A CA 1
ATOM 778 C C . GLU A 1 95 ? -12.601 -1.740 21.458 1.00 57.44 95 GLU A C 1
ATOM 780 O O . GLU A 1 95 ? -13.499 -1.791 20.613 1.00 57.44 95 GLU A O 1
ATOM 785 N N . VAL A 1 96 ? -11.308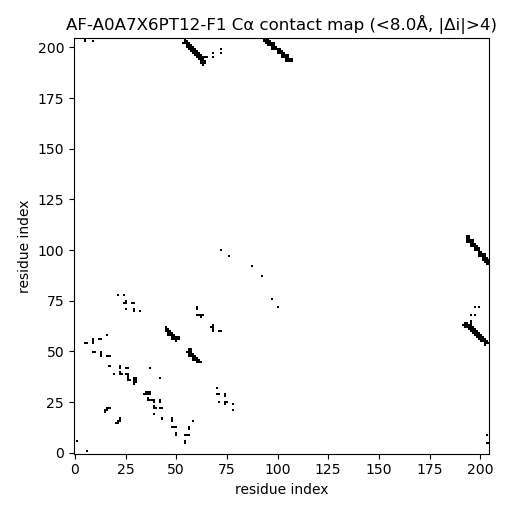 -1.639 21.132 1.00 62.44 96 VAL A N 1
ATOM 786 C CA . VAL A 1 96 ? -10.837 -1.765 19.753 1.00 62.44 96 VAL A CA 1
ATOM 787 C C . VAL A 1 96 ? -10.305 -3.165 19.529 1.00 62.44 96 VAL A C 1
ATOM 789 O O . VAL A 1 96 ? -9.257 -3.536 20.059 1.00 62.44 96 VAL A O 1
ATOM 792 N N . GLU A 1 97 ? -10.997 -3.920 18.685 1.00 66.06 97 GLU A N 1
ATOM 793 C CA . GLU A 1 97 ? -10.532 -5.231 18.252 1.00 66.06 97 GLU A CA 1
ATOM 794 C C . GLU A 1 97 ? -9.914 -5.122 16.855 1.00 66.06 97 GLU A C 1
ATOM 796 O O . GLU A 1 97 ? -10.588 -4.786 15.876 1.00 66.06 97 GLU A O 1
ATOM 801 N N . ILE A 1 98 ? -8.614 -5.412 16.755 1.00 68.06 98 ILE A N 1
ATOM 802 C CA . ILE A 1 98 ? -7.933 -5.592 15.470 1.00 68.06 98 ILE A CA 1
ATOM 803 C C . ILE A 1 98 ? -8.055 -7.066 15.105 1.00 68.06 98 ILE A C 1
ATOM 805 O O . ILE A 1 98 ? -7.325 -7.921 15.609 1.00 68.06 98 ILE A O 1
ATOM 809 N N . LEU A 1 99 ? -9.003 -7.371 14.228 1.00 69.38 99 LEU A N 1
ATOM 810 C CA . LEU A 1 99 ? -9.257 -8.739 13.801 1.00 69.38 99 LEU A CA 1
ATOM 811 C C . LEU A 1 99 ? -8.144 -9.259 12.880 1.00 69.38 99 LEU A C 1
ATOM 813 O O . LEU A 1 99 ? -7.419 -8.500 12.229 1.00 69.38 99 LEU A O 1
ATOM 817 N N . LYS A 1 100 ? -8.024 -10.594 12.842 1.00 66.06 100 LYS A N 1
ATOM 818 C CA . LYS A 1 100 ? -6.959 -11.326 12.142 1.00 66.06 100 LYS A CA 1
ATOM 819 C C . LYS A 1 100 ? -6.756 -10.845 10.706 1.00 66.06 100 LYS A C 1
ATOM 821 O O . LYS A 1 100 ? -7.702 -10.738 9.929 1.00 66.06 100 LYS A O 1
ATOM 826 N N . LEU A 1 101 ? -5.480 -10.686 10.361 1.00 66.12 101 LEU A N 1
ATOM 827 C CA . LEU A 1 101 ? -5.001 -10.437 9.009 1.00 66.12 101 LEU A CA 1
ATOM 828 C C . LEU A 1 101 ? -5.502 -11.548 8.073 1.00 66.12 101 LEU A C 1
ATOM 830 O O . LEU A 1 101 ? -5.140 -12.712 8.251 1.00 66.12 101 LEU A O 1
ATOM 834 N N . GLN A 1 102 ? -6.325 -11.203 7.083 1.00 69.50 102 GLN A N 1
ATOM 835 C CA . GLN A 1 102 ? -6.701 -12.135 6.020 1.00 69.50 102 GLN A CA 1
ATOM 836 C C . GLN A 1 102 ? -5.956 -11.774 4.740 1.00 69.50 102 GLN A C 1
ATOM 838 O O . GLN A 1 102 ? -6.087 -10.661 4.233 1.00 69.50 102 GLN A O 1
ATOM 843 N N . PHE A 1 103 ? -5.197 -12.735 4.216 1.00 67.81 103 PHE A N 1
ATOM 844 C CA . PHE A 1 103 ? -4.497 -12.613 2.943 1.00 67.81 103 PHE A CA 1
ATOM 845 C C . PHE A 1 103 ? -5.267 -13.394 1.886 1.00 67.81 103 PHE A C 1
ATOM 847 O O . PHE A 1 103 ? -5.430 -14.609 2.001 1.00 67.81 103 PHE A O 1
ATOM 854 N N . GLN A 1 104 ? -5.751 -12.700 0.861 1.00 67.31 104 GLN A N 1
ATOM 855 C CA . GLN A 1 104 ? -6.388 -13.328 -0.289 1.00 67.31 104 GLN A CA 1
ATOM 856 C C . GLN A 1 104 ? -5.498 -13.143 -1.508 1.00 67.31 104 GLN A C 1
ATOM 858 O O . GLN A 1 104 ? -5.180 -12.022 -1.896 1.00 67.31 104 GLN A O 1
ATOM 863 N N . THR A 1 105 ? -5.092 -14.249 -2.122 1.00 61.38 105 THR A N 1
ATOM 864 C CA . THR A 1 105 ? -4.415 -14.235 -3.415 1.00 61.38 105 THR A CA 1
ATOM 865 C C . THR A 1 105 ? -5.467 -14.313 -4.512 1.00 61.38 105 THR A C 1
ATOM 867 O O . THR A 1 105 ? -6.048 -15.370 -4.754 1.00 61.38 105 THR A O 1
ATOM 870 N N . VAL A 1 106 ? -5.744 -13.191 -5.175 1.00 65.50 106 VAL A N 1
ATOM 871 C CA . VAL A 1 106 ? -6.664 -13.169 -6.312 1.00 65.50 106 VAL A CA 1
ATOM 872 C C . VAL A 1 106 ? -5.831 -13.246 -7.586 1.00 65.50 106 VAL A C 1
ATOM 874 O O . VAL A 1 106 ? -4.974 -12.410 -7.863 1.00 65.50 106 VAL A O 1
ATOM 877 N N . LYS A 1 107 ? -6.044 -14.298 -8.378 1.00 56.84 107 LYS A N 1
ATOM 878 C CA . LYS A 1 107 ? -5.514 -14.317 -9.741 1.00 56.84 107 LYS A CA 1
ATOM 879 C C . LYS A 1 107 ? -6.374 -13.369 -10.562 1.00 56.84 107 LYS A C 1
ATOM 881 O O . LYS A 1 107 ? -7.539 -13.677 -10.787 1.00 56.84 107 LYS A O 1
ATOM 886 N N . ASN A 1 108 ? -5.811 -12.243 -10.985 1.00 62.12 108 ASN A N 1
ATOM 887 C CA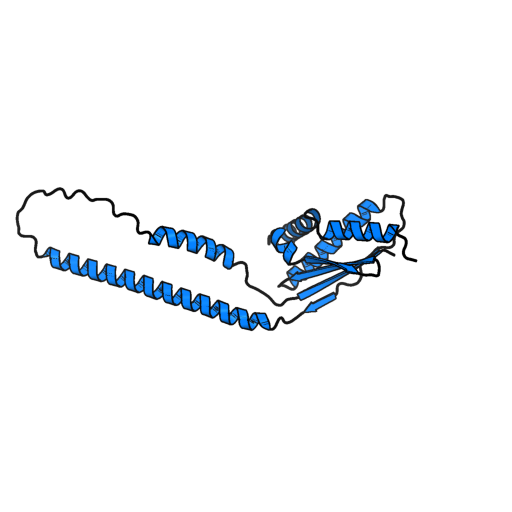 . ASN A 1 108 ? -6.455 -11.380 -11.964 1.00 62.12 108 ASN A CA 1
ATOM 888 C C . ASN A 1 108 ? -6.172 -11.962 -13.372 1.00 62.12 108 ASN A C 1
ATOM 890 O O . ASN A 1 108 ? -5.017 -11.941 -13.810 1.00 62.12 108 ASN A O 1
ATOM 894 N N . PRO A 1 109 ? -7.179 -12.549 -14.051 1.00 59.31 109 PRO A N 1
ATOM 895 C CA . PRO A 1 109 ? -6.992 -13.208 -15.346 1.00 59.31 109 PRO A CA 1
ATOM 896 C C . PRO A 1 109 ? -6.668 -12.219 -16.479 1.00 59.31 109 PRO A C 1
ATOM 898 O O . PRO A 1 109 ? -6.028 -12.600 -17.460 1.00 59.31 109 PRO A O 1
ATOM 901 N N . ASP A 1 110 ? -7.030 -10.945 -16.325 1.00 71.75 110 ASP A N 1
ATOM 902 C CA . ASP A 1 110 ? -6.828 -9.917 -17.351 1.00 71.75 110 ASP A CA 1
ATOM 903 C C . ASP A 1 110 ? -5.360 -9.478 -17.447 1.00 71.75 110 ASP A C 1
ATOM 905 O O . ASP A 1 110 ? -4.932 -8.916 -18.456 1.00 71.75 110 ASP A O 1
ATOM 909 N N . ILE A 1 111 ? -4.557 -9.765 -16.415 1.00 65.56 111 ILE A N 1
ATOM 910 C CA . ILE A 1 111 ? -3.134 -9.409 -16.379 1.00 65.56 111 ILE A CA 1
ATOM 911 C C . ILE A 1 111 ? -2.347 -10.177 -17.439 1.00 65.56 111 ILE A C 1
ATOM 913 O O . ILE A 1 111 ? -1.479 -9.593 -18.081 1.00 65.56 111 ILE A O 1
ATOM 917 N N . SER A 1 112 ? -2.635 -11.466 -17.651 1.00 64.75 112 SER A N 1
ATOM 918 C CA . SER A 1 112 ? -1.960 -12.246 -18.701 1.00 64.75 112 SER A CA 1
ATOM 919 C C . SER A 1 112 ? -2.194 -11.646 -20.083 1.00 64.75 112 SER A C 1
ATOM 921 O O . SER A 1 112 ? -1.246 -11.501 -20.848 1.00 64.75 112 SER A O 1
ATOM 923 N N . ILE A 1 113 ? -3.433 -11.233 -20.353 1.00 76.44 113 ILE A N 1
ATOM 924 C CA . ILE A 1 113 ? -3.841 -10.673 -21.643 1.00 76.44 113 ILE A CA 1
ATOM 925 C C . ILE A 1 113 ? -3.148 -9.325 -21.864 1.00 76.44 113 ILE A C 1
ATOM 927 O O . ILE A 1 113 ? -2.429 -9.152 -22.844 1.00 76.44 113 ILE A O 1
ATOM 931 N N . LYS A 1 114 ? -3.242 -8.406 -20.894 1.00 74.50 114 LYS A N 1
ATOM 932 C CA . LYS A 1 114 ? -2.566 -7.099 -20.970 1.00 74.50 114 LYS A CA 1
ATOM 933 C C . LYS A 1 114 ? -1.047 -7.215 -21.072 1.00 74.50 114 LYS A C 1
ATOM 935 O O . LYS A 1 114 ? -0.401 -6.361 -21.671 1.00 74.50 114 LYS A O 1
ATOM 940 N N . ARG A 1 115 ? -0.453 -8.254 -20.478 1.00 73.12 115 ARG A N 1
ATOM 941 C CA . ARG A 1 115 ? 0.990 -8.501 -20.568 1.00 73.12 115 ARG A CA 1
ATOM 942 C C . ARG A 1 115 ? 1.400 -8.891 -21.979 1.00 73.12 115 ARG A C 1
ATOM 944 O O . ARG A 1 115 ? 2.425 -8.411 -22.450 1.00 73.12 115 ARG A O 1
ATOM 951 N N . GLU A 1 116 ? 0.622 -9.744 -22.633 1.00 82.31 116 GLU A N 1
ATOM 952 C CA . GLU A 1 116 ? 0.860 -10.103 -24.030 1.00 82.31 116 GLU A CA 1
ATOM 953 C C . GLU A 1 116 ? 0.679 -8.892 -24.949 1.00 82.31 116 GLU A C 1
ATOM 955 O O . GLU A 1 116 ? 1.542 -8.649 -25.789 1.00 82.31 116 GLU A O 1
ATOM 960 N N . GLU A 1 117 ? -0.362 -8.082 -24.738 1.00 86.19 117 GLU A N 1
ATOM 961 C CA . GLU A 1 117 ? -0.591 -6.840 -25.493 1.00 86.19 117 GLU A CA 1
ATOM 962 C C . GLU A 1 117 ? 0.580 -5.855 -25.347 1.00 86.19 117 GLU A C 1
ATOM 964 O O . GLU A 1 117 ? 1.157 -5.415 -26.341 1.00 86.19 117 GLU A O 1
ATOM 969 N N . LEU A 1 118 ? 1.004 -5.562 -24.113 1.00 84.19 118 LEU A N 1
ATOM 970 C CA . LEU A 1 118 ? 2.133 -4.662 -23.858 1.00 84.19 118 LEU A CA 1
ATOM 971 C C . LEU A 1 118 ? 3.452 -5.214 -24.404 1.00 84.19 118 LEU A C 1
ATOM 973 O O . LEU A 1 118 ? 4.275 -4.450 -24.906 1.00 84.19 118 LEU A O 1
ATOM 977 N N . GLN A 1 119 ? 3.672 -6.529 -24.330 1.00 87.00 119 GLN A N 1
ATOM 978 C CA . GLN A 1 119 ? 4.870 -7.140 -24.900 1.00 87.00 119 GLN A CA 1
ATOM 979 C C . GLN A 1 119 ? 4.886 -6.993 -26.425 1.00 87.00 119 GLN A C 1
ATOM 981 O O . GLN A 1 119 ? 5.920 -6.644 -26.989 1.00 87.00 119 GLN A O 1
ATOM 986 N N . GLN A 1 120 ? 3.739 -7.166 -27.087 1.00 91.00 120 GLN A N 1
ATOM 987 C CA . GLN A 1 120 ? 3.616 -6.933 -28.525 1.00 91.00 120 GLN A CA 1
ATOM 988 C C . GLN A 1 120 ? 3.882 -5.469 -28.894 1.00 91.00 120 GLN A C 1
ATOM 990 O O . GLN A 1 120 ? 4.575 -5.206 -29.877 1.00 91.00 120 GLN A O 1
ATOM 995 N N . GLU A 1 121 ? 3.393 -4.508 -28.103 1.00 89.38 121 GLU A N 1
ATOM 996 C CA . GLU A 1 121 ? 3.686 -3.086 -28.318 1.00 89.38 121 GLU A CA 1
ATOM 997 C C . GLU A 1 121 ? 5.183 -2.773 -28.171 1.00 89.38 121 GLU A C 1
ATOM 999 O O . GLU A 1 121 ? 5.749 -2.038 -28.990 1.00 89.38 121 GLU A O 1
ATOM 1004 N N . ILE A 1 122 ? 5.839 -3.356 -27.161 1.00 89.06 122 ILE A N 1
ATOM 1005 C CA . ILE A 1 122 ? 7.284 -3.220 -26.930 1.00 89.06 122 ILE A CA 1
ATOM 1006 C C . ILE A 1 122 ? 8.072 -3.819 -28.097 1.00 89.06 122 ILE A C 1
ATOM 1008 O O . ILE A 1 122 ? 8.974 -3.173 -28.632 1.00 89.06 122 ILE A O 1
ATOM 1012 N N . ASP A 1 123 ? 7.716 -5.023 -28.534 1.00 91.38 123 ASP A N 1
ATOM 1013 C CA . ASP A 1 123 ? 8.413 -5.707 -29.622 1.00 91.38 123 ASP A CA 1
ATOM 1014 C C . ASP A 1 123 ? 8.222 -4.959 -30.953 1.00 91.38 123 ASP A C 1
ATOM 1016 O O . ASP A 1 123 ? 9.173 -4.786 -31.723 1.00 91.38 123 ASP A O 1
ATOM 1020 N N . ALA A 1 124 ? 7.025 -4.417 -31.201 1.00 90.19 124 ALA A N 1
ATOM 1021 C CA . ALA A 1 124 ? 6.739 -3.588 -32.369 1.00 90.19 124 ALA A CA 1
ATOM 1022 C C . ALA A 1 124 ? 7.541 -2.275 -32.361 1.00 90.19 124 ALA A C 1
ATOM 1024 O O . ALA A 1 124 ? 8.112 -1.876 -33.384 1.00 90.19 124 ALA A O 1
ATOM 1025 N N . THR A 1 125 ? 7.634 -1.603 -31.209 1.00 88.44 125 THR A N 1
ATOM 1026 C CA . THR A 1 125 ? 8.459 -0.392 -31.080 1.00 88.44 125 THR A CA 1
ATOM 1027 C C . THR A 1 125 ? 9.948 -0.700 -31.216 1.00 88.44 125 THR A C 1
ATOM 1029 O O . THR A 1 125 ? 10.652 0.031 -31.918 1.00 88.44 125 THR A O 1
ATOM 1032 N N . ALA A 1 126 ? 10.430 -1.803 -30.643 1.00 91.00 126 ALA A N 1
ATOM 1033 C CA . ALA A 1 126 ? 11.808 -2.256 -30.807 1.00 91.00 126 ALA A CA 1
ATOM 1034 C C . ALA A 1 126 ? 12.136 -2.547 -32.281 1.00 91.00 126 ALA A C 1
ATOM 1036 O O . ALA A 1 126 ? 13.158 -2.079 -32.794 1.00 91.00 126 ALA A O 1
ATOM 1037 N N . ALA A 1 127 ? 11.248 -3.235 -33.006 1.00 88.50 127 ALA A N 1
ATOM 1038 C CA . ALA A 1 127 ? 11.409 -3.493 -34.435 1.00 88.50 127 ALA A CA 1
ATOM 1039 C C . ALA A 1 127 ? 11.493 -2.184 -35.244 1.00 88.50 127 ALA A C 1
ATOM 1041 O O . ALA A 1 127 ? 12.402 -2.018 -36.062 1.00 88.50 127 ALA A O 1
ATOM 1042 N N . SER A 1 128 ? 10.613 -1.218 -34.957 1.00 89.44 128 SER A N 1
ATOM 1043 C CA . SER A 1 128 ? 10.616 0.106 -35.596 1.00 89.44 128 SER A CA 1
ATOM 1044 C C . SER A 1 128 ? 11.934 0.864 -35.375 1.00 89.44 128 SER A C 1
ATOM 1046 O O . SER A 1 128 ? 12.540 1.366 -36.327 1.00 89.44 128 SER A O 1
ATOM 1048 N N . ILE A 1 129 ? 12.448 0.873 -34.138 1.00 91.00 129 ILE A N 1
ATOM 1049 C CA . ILE A 1 129 ? 13.745 1.484 -33.804 1.00 91.00 129 ILE A CA 1
ATOM 1050 C C . ILE A 1 129 ? 14.880 0.800 -34.573 1.00 91.00 129 ILE A C 1
ATOM 1052 O O . ILE A 1 129 ? 15.756 1.470 -35.125 1.00 91.00 129 ILE A O 1
ATOM 1056 N N . THR A 1 130 ? 14.855 -0.530 -34.655 1.00 90.44 130 THR A N 1
ATOM 1057 C CA . THR A 1 130 ? 15.890 -1.310 -35.344 1.00 90.44 130 THR A CA 1
ATOM 1058 C C . THR A 1 130 ? 15.935 -0.975 -36.838 1.00 90.44 130 THR A C 1
ATOM 1060 O O . THR A 1 130 ? 17.010 -0.723 -37.389 1.00 90.44 130 THR A O 1
ATOM 1063 N N . VAL A 1 131 ? 14.772 -0.879 -37.491 1.00 90.50 131 VAL A N 1
ATOM 1064 C CA . VAL A 1 131 ? 14.658 -0.468 -38.902 1.00 90.50 131 VAL A CA 1
ATOM 1065 C C . VAL A 1 131 ? 15.156 0.966 -39.104 1.00 90.50 131 VAL A C 1
ATOM 1067 O O . VAL A 1 131 ? 15.909 1.234 -40.048 1.00 90.50 131 VAL A O 1
ATOM 1070 N N . ALA A 1 132 ? 14.800 1.889 -38.207 1.00 88.38 132 ALA A N 1
ATOM 1071 C CA . ALA A 1 132 ? 15.271 3.271 -38.269 1.00 88.38 132 ALA A CA 1
ATOM 1072 C C . ALA A 1 132 ? 16.806 3.355 -38.164 1.00 88.38 132 ALA A C 1
ATOM 1074 O O . ALA A 1 132 ? 17.447 4.039 -38.967 1.00 88.38 132 ALA A O 1
ATOM 1075 N N . LEU A 1 133 ? 17.414 2.607 -37.237 1.00 90.50 133 LEU A N 1
ATOM 1076 C CA . LEU A 1 133 ? 18.869 2.547 -37.071 1.00 90.50 133 LEU A CA 1
ATOM 1077 C C . LEU A 1 133 ? 19.570 1.966 -38.305 1.00 90.50 133 LEU A C 1
ATOM 1079 O O . LEU A 1 133 ? 20.547 2.545 -38.785 1.00 90.50 133 LEU A O 1
ATOM 1083 N N . LEU A 1 134 ? 19.054 0.870 -38.869 1.00 88.38 134 LEU A N 1
ATOM 1084 C CA . LEU A 1 134 ? 19.586 0.284 -40.103 1.00 88.38 134 LEU A CA 1
ATOM 1085 C C . LEU A 1 134 ? 19.517 1.274 -41.274 1.00 88.38 134 LEU A C 1
ATOM 1087 O O . LEU A 1 134 ? 20.482 1.427 -42.028 1.00 88.38 134 LEU A O 1
ATOM 1091 N N . THR A 1 135 ? 18.417 2.014 -41.392 1.00 89.44 135 THR A N 1
ATOM 1092 C CA . THR A 1 135 ? 18.249 3.038 -42.432 1.00 89.44 135 THR A CA 1
ATOM 1093 C C . THR A 1 135 ? 19.282 4.158 -42.283 1.00 89.44 135 THR A C 1
ATOM 1095 O O . THR A 1 135 ? 19.950 4.528 -43.248 1.00 89.44 135 THR A O 1
ATOM 1098 N N . ILE A 1 136 ? 19.511 4.647 -41.061 1.00 89.56 136 ILE A N 1
ATOM 1099 C CA . ILE A 1 136 ? 20.545 5.657 -40.786 1.00 89.56 136 ILE A CA 1
ATOM 1100 C C . ILE A 1 136 ? 21.939 5.130 -41.157 1.00 89.56 136 ILE A C 1
ATOM 1102 O O . ILE A 1 136 ? 22.711 5.834 -41.816 1.00 89.56 136 ILE A O 1
ATOM 1106 N N . LEU A 1 137 ? 22.263 3.887 -40.787 1.00 87.94 137 LEU A N 1
ATOM 1107 C CA . LEU A 1 137 ? 23.560 3.270 -41.079 1.00 87.94 137 LEU A CA 1
ATOM 1108 C C . LEU A 1 137 ? 23.790 3.085 -42.586 1.00 87.94 137 LEU A C 1
ATOM 1110 O O . LEU A 1 137 ? 24.885 3.366 -43.084 1.00 87.94 137 LEU A O 1
ATOM 1114 N N . THR A 1 138 ? 22.771 2.656 -43.332 1.00 85.81 138 THR A N 1
ATOM 1115 C CA . THR A 1 138 ? 22.863 2.511 -44.795 1.00 85.81 138 THR A CA 1
ATOM 1116 C C . THR A 1 138 ? 23.018 3.864 -45.491 1.00 85.81 138 THR A C 1
ATOM 1118 O O . THR A 1 138 ? 23.908 4.003 -46.334 1.00 85.81 138 THR A O 1
ATOM 1121 N N . CYS A 1 139 ? 22.267 4.890 -45.078 1.00 82.62 139 CYS A N 1
ATOM 1122 C CA . CYS A 1 139 ? 22.428 6.264 -45.561 1.00 82.62 139 CYS A CA 1
ATOM 1123 C C . CYS A 1 139 ? 23.837 6.810 -45.279 1.00 82.62 139 CYS A C 1
ATOM 1125 O O . CYS A 1 139 ? 24.479 7.383 -46.165 1.00 82.62 139 CYS A O 1
ATOM 1127 N N . ALA A 1 140 ? 24.369 6.591 -44.072 1.00 82.00 140 ALA A N 1
ATOM 1128 C CA . ALA A 1 140 ? 25.731 6.987 -43.722 1.00 82.00 140 ALA A CA 1
ATOM 1129 C C . ALA A 1 140 ? 26.779 6.268 -44.592 1.00 82.00 140 ALA A C 1
ATOM 1131 O O . ALA A 1 140 ? 27.725 6.894 -45.080 1.00 82.00 140 ALA A O 1
ATOM 1132 N N . ARG A 1 141 ? 26.591 4.966 -44.851 1.00 83.31 141 ARG A N 1
ATOM 1133 C CA . ARG A 1 141 ? 27.465 4.170 -45.726 1.00 83.31 141 ARG A CA 1
ATOM 1134 C C . ARG A 1 141 ? 27.427 4.661 -47.173 1.00 83.31 141 ARG A C 1
ATOM 1136 O O . ARG A 1 141 ? 28.490 4.844 -47.765 1.00 83.31 141 ARG A O 1
ATOM 1143 N N . GLN A 1 142 ? 26.244 4.915 -47.732 1.00 82.62 142 GLN A N 1
ATOM 1144 C CA . GLN A 1 142 ? 26.092 5.451 -49.088 1.00 82.62 142 GLN A CA 1
ATOM 1145 C C . GLN A 1 142 ? 26.743 6.830 -49.225 1.00 82.62 142 GLN A C 1
ATOM 1147 O O . GLN A 1 142 ? 27.494 7.061 -50.171 1.00 82.62 142 GLN A O 1
ATOM 1152 N N . ARG A 1 143 ? 26.559 7.714 -48.236 1.00 77.88 143 ARG A N 1
ATOM 1153 C CA . ARG A 1 143 ? 27.214 9.029 -48.204 1.00 77.88 143 ARG A CA 1
ATOM 1154 C C . ARG A 1 143 ? 28.739 8.910 -48.172 1.00 77.88 143 ARG A C 1
ATOM 1156 O O . ARG A 1 143 ? 29.427 9.640 -48.880 1.00 77.88 143 ARG A O 1
ATOM 1163 N N . ARG A 1 144 ? 29.280 7.952 -47.412 1.00 75.50 144 ARG A N 1
ATOM 1164 C CA . ARG A 1 144 ? 30.726 7.672 -47.360 1.00 75.50 144 ARG A CA 1
ATOM 1165 C C . ARG A 1 144 ? 31.268 7.146 -48.693 1.00 75.50 144 ARG A C 1
ATOM 1167 O O . ARG A 1 144 ? 32.361 7.533 -49.095 1.00 75.50 144 ARG A O 1
ATOM 1174 N N . LEU A 1 145 ? 30.515 6.287 -49.383 1.00 75.25 145 LEU A N 1
ATOM 1175 C CA . LEU A 1 145 ? 30.874 5.781 -50.714 1.00 75.25 145 LEU A CA 1
ATOM 1176 C C . LEU A 1 145 ? 30.800 6.876 -51.787 1.00 75.25 145 LEU A C 1
ATOM 1178 O O . LEU A 1 145 ? 31.688 6.948 -52.632 1.00 75.25 145 LEU A O 1
ATOM 1182 N N . ALA A 1 146 ? 29.798 7.758 -51.721 1.00 70.69 146 ALA A N 1
ATOM 1183 C CA . ALA A 1 146 ? 29.699 8.920 -52.598 1.00 70.69 146 ALA A CA 1
ATOM 1184 C C . ALA A 1 146 ? 30.913 9.848 -52.421 1.00 70.69 146 ALA A C 1
ATOM 1186 O O . ALA A 1 146 ? 31.575 10.169 -53.403 1.00 70.69 146 ALA A O 1
ATOM 1187 N N . LEU A 1 147 ? 31.285 10.185 -51.179 1.00 69.56 147 LEU A N 1
ATOM 1188 C CA . LEU A 1 147 ? 32.479 10.996 -50.892 1.00 69.56 147 LEU A CA 1
ATOM 1189 C C . LEU A 1 147 ? 33.774 10.369 -51.443 1.00 69.56 147 LEU A C 1
ATOM 1191 O O . LEU A 1 147 ? 34.617 11.089 -51.968 1.00 69.56 147 LEU A O 1
ATOM 1195 N N . LYS A 1 148 ? 33.916 9.035 -51.398 1.00 69.06 148 LYS A N 1
ATOM 1196 C CA . LYS A 1 148 ? 35.056 8.323 -52.009 1.00 69.06 148 LYS A CA 1
ATOM 1197 C C . LYS A 1 148 ? 35.056 8.343 -53.543 1.00 69.06 148 LYS A C 1
ATOM 1199 O O . LYS A 1 148 ? 36.122 8.233 -54.133 1.00 69.06 148 LYS A O 1
ATOM 1204 N N . ARG A 1 149 ? 33.900 8.461 -54.209 1.00 60.94 149 ARG A N 1
ATOM 1205 C CA . ARG A 1 149 ? 33.840 8.616 -55.678 1.00 60.94 149 ARG A CA 1
ATOM 1206 C C . ARG A 1 149 ? 34.247 10.020 -56.120 1.00 60.94 149 ARG A C 1
ATOM 1208 O O . ARG A 1 149 ? 34.920 10.157 -57.133 1.00 60.94 149 ARG A O 1
ATOM 1215 N N . TYR A 1 150 ? 33.905 11.046 -55.343 1.00 53.84 150 TYR A N 1
ATOM 1216 C CA . TYR A 1 150 ? 34.276 12.431 -55.650 1.00 53.84 150 TYR A CA 1
ATOM 1217 C C . TYR A 1 150 ? 35.744 12.774 -55.333 1.00 53.84 150 TYR A C 1
ATOM 1219 O O . TYR A 1 150 ? 36.236 13.783 -55.829 1.00 53.84 150 TYR A O 1
ATOM 1227 N N . SER A 1 151 ? 36.482 11.941 -54.583 1.00 51.34 151 SER A N 1
ATOM 1228 C CA . SER A 1 151 ? 37.907 12.187 -54.286 1.00 51.34 151 SER A CA 1
ATOM 1229 C C . SER A 1 151 ? 38.855 11.967 -55.473 1.00 51.34 151 SER A C 1
ATOM 1231 O O . SER A 1 151 ? 40.022 12.321 -55.376 1.00 51.34 151 SER A O 1
ATOM 1233 N N . TRP A 1 152 ? 38.376 11.384 -56.577 1.00 48.66 152 TRP A N 1
ATOM 1234 C CA . TRP A 1 152 ? 39.154 11.175 -57.811 1.00 48.66 152 TRP A CA 1
ATOM 1235 C C . TRP A 1 152 ? 38.853 12.221 -58.894 1.00 48.66 152 TRP A C 1
ATOM 1237 O O . TRP A 1 152 ? 39.471 12.204 -59.952 1.00 48.66 152 TRP A O 1
ATOM 1247 N N . LEU A 1 153 ? 37.902 13.128 -58.638 1.00 47.53 153 LEU A N 1
ATOM 1248 C CA . LEU A 1 153 ? 37.444 14.158 -59.578 1.00 47.53 153 LEU A CA 1
ATOM 1249 C C . LEU A 1 153 ? 37.966 15.561 -59.241 1.00 47.53 153 LEU A C 1
ATOM 1251 O O . LEU A 1 153 ? 37.507 16.537 -59.826 1.00 47.53 153 LEU A O 1
ATOM 1255 N N . THR A 1 154 ? 38.928 15.697 -58.325 1.00 47.56 154 THR A N 1
ATOM 1256 C CA . THR A 1 154 ? 39.623 16.975 -58.137 1.00 47.56 154 THR A CA 1
ATOM 1257 C C . THR A 1 154 ? 40.732 17.109 -59.183 1.00 47.56 154 THR A C 1
ATOM 1259 O O . THR A 1 154 ? 41.714 16.365 -59.093 1.00 47.56 154 THR A O 1
ATOM 1262 N N . PRO A 1 155 ? 40.626 18.029 -60.161 1.00 44.44 155 PRO A N 1
ATOM 1263 C CA . PRO A 1 155 ? 41.765 18.362 -61.003 1.00 44.44 155 PRO A CA 1
ATOM 1264 C C . PRO A 1 155 ? 42.898 18.929 -60.130 1.00 44.44 155 PRO A C 1
ATOM 1266 O O . PRO A 1 155 ? 42.629 19.573 -59.107 1.00 44.44 155 PRO A O 1
ATOM 1269 N N . PRO A 1 156 ? 44.172 18.715 -60.502 1.00 45.53 156 PRO A N 1
ATOM 1270 C CA . PRO A 1 156 ? 45.264 19.407 -59.856 1.00 45.53 156 PRO A CA 1
ATOM 1271 C C . PRO A 1 156 ? 45.149 20.873 -60.277 1.00 45.53 156 PRO A C 1
ATOM 1273 O O . PRO A 1 156 ? 45.336 21.192 -61.443 1.00 45.53 156 PRO A O 1
ATOM 1276 N N . TRP A 1 157 ? 44.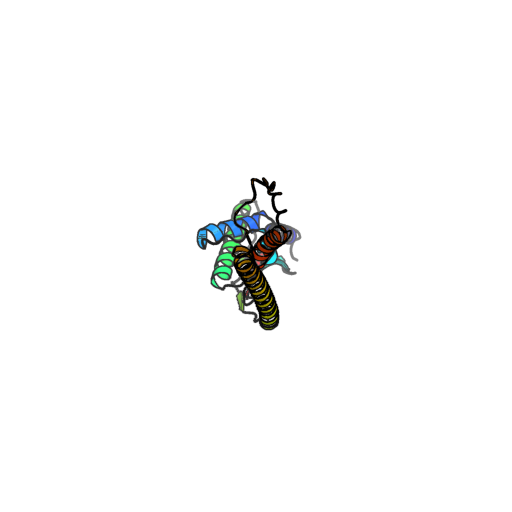840 21.728 -59.301 1.00 49.78 157 TRP A N 1
ATOM 1277 C CA . TRP A 1 157 ? 44.804 23.197 -59.351 1.00 49.78 157 TRP A CA 1
ATOM 1278 C C . TRP A 1 157 ? 43.407 23.812 -59.485 1.00 49.78 157 TRP A C 1
ATOM 1280 O O . TRP A 1 157 ? 42.888 24.008 -60.575 1.00 49.78 157 TRP A O 1
ATOM 1290 N N . SER A 1 158 ? 42.870 24.259 -58.348 1.00 38.06 158 SER A N 1
ATOM 1291 C CA . SER A 1 158 ? 42.271 25.596 -58.234 1.00 38.06 158 SER A CA 1
ATOM 1292 C C . SER A 1 158 ? 42.075 25.960 -56.757 1.00 38.06 158 SER A C 1
ATOM 1294 O O . SER A 1 158 ? 41.206 25.424 -56.073 1.00 38.06 158 SER A O 1
ATOM 1296 N N . SER A 1 159 ? 42.946 26.845 -56.271 1.00 42.84 159 SER A N 1
ATOM 1297 C CA . SER A 1 159 ? 42.634 27.996 -55.412 1.00 42.84 159 SER A CA 1
ATOM 1298 C C . SER A 1 159 ? 41.377 27.945 -54.522 1.00 42.84 159 SER A C 1
ATOM 1300 O O . SER A 1 159 ? 40.250 28.038 -54.997 1.00 42.84 159 SER A O 1
ATOM 1302 N N . CYS A 1 160 ? 41.619 27.960 -53.208 1.00 44.34 160 CYS A N 1
ATOM 1303 C CA . CYS A 1 160 ? 40.904 28.735 -52.188 1.00 44.34 160 CYS A CA 1
ATOM 1304 C C . CYS A 1 160 ? 39.460 29.176 -52.509 1.00 44.34 160 CYS A C 1
ATOM 1306 O O . CYS A 1 160 ? 39.213 30.354 -52.758 1.00 44.34 160 CYS A O 1
ATOM 1308 N N . VAL A 1 161 ? 38.483 28.282 -52.350 1.00 37.41 161 VAL A N 1
ATOM 1309 C CA . VAL A 1 161 ? 37.104 28.694 -52.050 1.00 37.41 161 VAL A CA 1
ATOM 1310 C C . VAL A 1 161 ? 36.814 28.306 -50.609 1.00 37.41 161 VAL A C 1
ATOM 1312 O O . VAL A 1 161 ? 36.628 27.140 -50.267 1.00 37.41 161 VAL A O 1
ATOM 1315 N N . ARG A 1 162 ? 36.824 29.314 -49.734 1.00 44.06 162 ARG A N 1
ATOM 1316 C CA . ARG A 1 162 ? 36.452 29.190 -48.325 1.00 44.06 162 ARG A CA 1
ATOM 1317 C C . ARG A 1 162 ? 34.936 28.968 -48.264 1.00 44.06 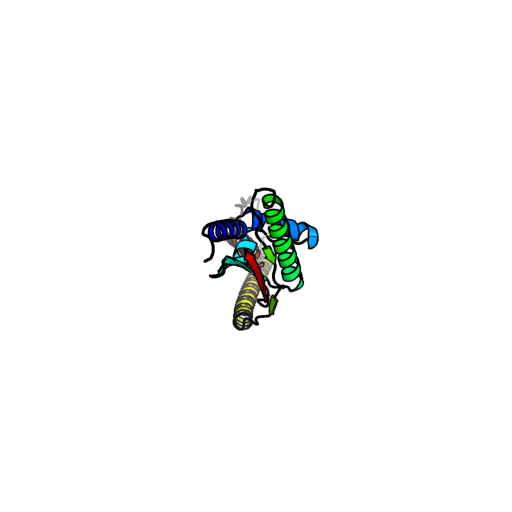162 ARG A C 1
ATOM 1319 O O . ARG A 1 162 ? 34.167 29.918 -48.155 1.00 44.06 162 ARG A O 1
ATOM 1326 N N . VAL A 1 163 ? 34.503 27.713 -48.383 1.00 39.19 163 VAL A N 1
ATOM 1327 C CA . VAL A 1 163 ? 33.106 27.318 -48.170 1.00 39.19 163 VAL A CA 1
ATOM 1328 C C . VAL A 1 163 ? 32.774 27.609 -46.707 1.00 39.19 163 VAL A C 1
ATOM 1330 O O . VAL A 1 163 ? 33.260 26.930 -45.803 1.00 39.19 163 VAL A O 1
ATOM 1333 N N . LYS A 1 164 ? 31.976 28.654 -46.458 1.00 39.56 164 LYS A N 1
ATOM 1334 C CA . LYS A 1 164 ? 31.372 28.897 -45.144 1.00 39.56 164 LYS A CA 1
ATOM 1335 C C . LYS A 1 164 ? 30.514 27.678 -44.805 1.00 39.56 164 LYS A C 1
ATOM 1337 O O . LYS A 1 164 ? 29.451 27.489 -45.391 1.00 39.56 164 LYS A O 1
ATOM 1342 N N . GLN A 1 165 ? 30.989 26.850 -43.878 1.00 41.84 165 GLN A N 1
ATOM 1343 C CA . GLN A 1 165 ? 30.186 25.807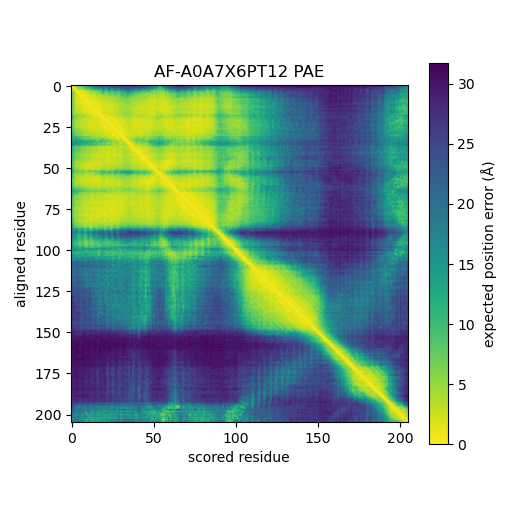 -43.253 1.00 41.84 165 GLN A CA 1
ATOM 1344 C C . GLN A 1 165 ? 29.000 26.484 -42.559 1.00 41.84 165 GLN A C 1
ATOM 1346 O O . GLN A 1 165 ? 29.159 27.122 -41.521 1.00 41.84 165 GLN A O 1
ATOM 1351 N N . GLN A 1 166 ? 27.810 26.388 -43.150 1.00 38.53 166 GLN A N 1
ATOM 1352 C CA . GLN A 1 166 ? 26.588 26.634 -42.397 1.00 38.53 166 GLN A CA 1
ATOM 1353 C C . GLN A 1 166 ? 26.439 25.498 -41.376 1.00 38.53 166 GLN A C 1
ATOM 1355 O O . GLN A 1 166 ? 26.557 24.330 -41.763 1.00 38.53 166 GLN A O 1
ATOM 1360 N N . PRO A 1 167 ? 26.204 25.801 -40.087 1.00 38.78 167 PRO A N 1
ATOM 1361 C CA . PRO A 1 167 ? 25.960 24.769 -39.095 1.00 38.78 167 PRO A CA 1
ATOM 1362 C C . PRO A 1 167 ? 24.707 23.995 -39.505 1.00 38.78 167 PRO A C 1
ATOM 1364 O O . PRO A 1 167 ? 23.646 24.578 -39.744 1.00 38.78 167 PRO A O 1
ATOM 1367 N N . ALA A 1 168 ? 24.849 22.676 -39.632 1.00 43.66 168 ALA A N 1
ATOM 1368 C CA . ALA A 1 168 ? 23.728 21.787 -39.875 1.00 43.66 168 ALA A CA 1
ATOM 1369 C C . ALA A 1 168 ? 22.677 22.029 -38.783 1.00 43.66 168 ALA A C 1
ATOM 1371 O O . ALA A 1 168 ? 22.974 21.898 -37.594 1.00 43.66 168 ALA A O 1
ATOM 1372 N N . LYS A 1 169 ? 21.462 22.422 -39.186 1.00 47.94 169 LYS A N 1
ATOM 1373 C CA . LYS A 1 169 ? 20.336 22.562 -38.259 1.00 47.94 169 LYS A CA 1
ATOM 1374 C C . LYS A 1 169 ? 20.178 21.229 -37.512 1.00 47.94 169 LYS A C 1
ATOM 1376 O O . LYS A 1 169 ? 20.128 20.192 -38.179 1.00 47.94 169 LYS A O 1
ATOM 1381 N N . PRO A 1 170 ? 20.132 21.226 -36.168 1.00 43.41 170 PRO A N 1
ATOM 1382 C CA . PRO A 1 170 ? 19.966 19.998 -35.408 1.00 43.41 170 PRO A CA 1
ATOM 1383 C C . PRO A 1 170 ? 18.656 19.339 -35.833 1.00 43.41 170 PRO A C 1
ATOM 1385 O O . PRO A 1 170 ? 17.591 19.953 -35.784 1.00 43.41 170 PRO A O 1
ATOM 1388 N N . CYS A 1 171 ? 18.769 18.106 -36.319 1.00 48.94 171 CYS A N 1
ATOM 1389 C CA . CYS A 1 171 ? 17.667 17.303 -36.823 1.00 48.94 171 CYS A CA 1
ATOM 1390 C C . CYS A 1 171 ? 16.573 17.228 -35.747 1.00 48.94 171 CYS A C 1
ATOM 1392 O O . CYS A 1 171 ? 16.869 16.848 -34.611 1.00 48.94 171 CYS A O 1
ATOM 1394 N N . GLU A 1 172 ? 15.320 17.534 -36.094 1.00 51.25 172 GLU A N 1
ATOM 1395 C CA . GLU A 1 172 ? 14.167 17.486 -35.172 1.00 51.25 172 GLU A CA 1
ATOM 1396 C C . GLU A 1 172 ? 14.004 16.133 -34.452 1.00 51.25 172 GLU A C 1
ATOM 1398 O O . GLU A 1 172 ? 13.445 16.065 -33.361 1.00 51.25 172 GLU A O 1
ATOM 1403 N N . ILE A 1 173 ? 14.617 15.080 -34.997 1.00 52.00 173 ILE A N 1
ATOM 1404 C CA . ILE A 1 173 ? 14.749 13.733 -34.431 1.00 52.00 173 ILE A CA 1
ATOM 1405 C C . ILE A 1 173 ? 15.292 13.749 -32.985 1.00 52.00 173 ILE A C 1
ATOM 1407 O O . ILE A 1 173 ? 14.834 12.972 -32.148 1.00 52.00 173 ILE A O 1
ATOM 1411 N N . TRP A 1 174 ? 16.214 14.661 -32.649 1.00 46.00 174 TRP A N 1
ATOM 1412 C CA . TRP A 1 174 ? 16.777 14.750 -31.292 1.00 46.00 174 TRP A CA 1
ATOM 1413 C C . TRP A 1 174 ? 15.794 15.314 -30.258 1.00 46.00 174 TRP A C 1
ATOM 1415 O O . TRP A 1 174 ? 15.881 14.963 -29.081 1.00 46.00 174 TRP A O 1
ATOM 1425 N N . LYS A 1 175 ? 14.837 16.155 -30.675 1.00 51.25 175 LYS A N 1
ATOM 1426 C CA . LYS A 1 175 ? 13.782 16.647 -29.774 1.00 51.25 175 LYS A CA 1
ATOM 1427 C C . LYS A 1 175 ? 12.778 15.534 -29.462 1.00 51.25 175 LYS A C 1
ATOM 1429 O O . LYS A 1 175 ? 12.394 15.384 -28.306 1.00 51.25 175 LYS A O 1
ATOM 1434 N N . SER A 1 176 ? 12.442 14.703 -30.449 1.00 52.94 176 SER A N 1
ATOM 1435 C CA . SER A 1 176 ? 11.521 13.571 -30.280 1.00 52.94 176 SER A CA 1
ATOM 1436 C C . SER A 1 176 ? 12.097 12.457 -29.400 1.00 52.94 176 SER A C 1
ATOM 1438 O O . SER A 1 176 ? 11.391 11.944 -28.538 1.00 52.94 176 SER A O 1
ATOM 1440 N N . LEU A 1 177 ? 13.391 12.137 -29.533 1.00 48.06 177 LEU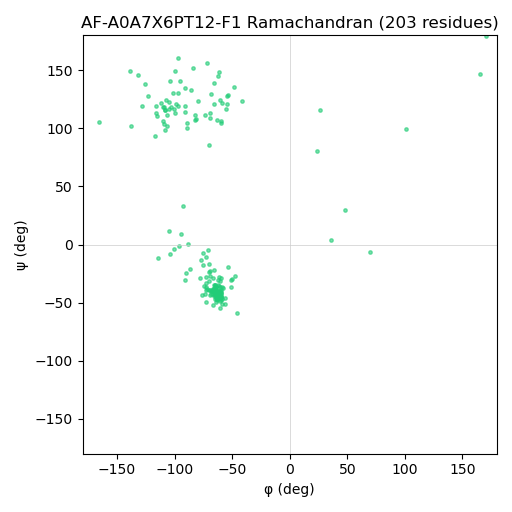 A N 1
ATOM 1441 C CA . LEU A 1 177 ? 14.075 11.149 -28.680 1.00 48.06 177 LEU A CA 1
ATOM 1442 C C . LEU A 1 177 ? 14.081 11.543 -27.196 1.00 48.06 177 LEU A C 1
ATOM 1444 O O . LEU A 1 177 ? 13.946 10.683 -26.329 1.00 48.06 177 LEU A O 1
ATOM 1448 N N . ARG A 1 178 ? 14.191 12.843 -26.895 1.00 50.38 178 ARG A N 1
ATOM 1449 C CA . ARG A 1 178 ? 14.195 13.344 -25.513 1.00 50.38 178 ARG A CA 1
ATOM 1450 C C . ARG A 1 178 ? 12.814 13.251 -24.855 1.00 50.38 178 ARG A C 1
ATOM 1452 O O . ARG A 1 178 ? 12.734 12.893 -23.688 1.00 50.38 178 ARG A O 1
ATOM 1459 N N . VAL A 1 179 ? 11.749 13.521 -25.616 1.00 57.75 179 VAL A N 1
ATOM 1460 C CA . VAL A 1 179 ? 10.348 13.362 -25.170 1.00 57.75 179 VAL A CA 1
ATOM 1461 C C . VAL A 1 179 ? 9.973 11.882 -25.022 1.00 57.75 179 VAL A C 1
ATOM 1463 O O . VAL A 1 179 ? 9.169 11.519 -24.166 1.00 57.75 179 VAL A O 1
ATOM 1466 N N . TRP A 1 180 ? 10.564 11.009 -25.839 1.00 54.09 180 TRP A N 1
ATOM 1467 C CA . TRP A 1 180 ? 10.323 9.570 -25.765 1.00 54.09 180 TRP A CA 1
ATOM 1468 C C . TRP A 1 180 ? 11.016 8.935 -24.552 1.00 54.09 180 TRP A C 1
ATOM 1470 O O . TRP A 1 180 ? 10.389 8.172 -23.824 1.00 54.09 180 TRP A O 1
ATOM 1480 N N . ALA A 1 181 ? 12.263 9.324 -24.262 1.00 47.50 181 ALA A N 1
ATOM 1481 C CA . ALA A 1 181 ? 12.994 8.846 -23.087 1.00 47.50 181 ALA A CA 1
ATOM 1482 C C . ALA A 1 181 ? 12.320 9.239 -21.758 1.00 47.50 181 ALA A C 1
ATOM 1484 O O . ALA A 1 181 ? 12.318 8.442 -20.822 1.00 47.50 181 ALA A O 1
ATOM 1485 N N . SER A 1 182 ? 11.697 10.424 -21.679 1.00 49.97 182 SER A N 1
ATOM 1486 C CA . SER A 1 182 ? 10.947 10.833 -20.483 1.00 49.97 182 SER A CA 1
ATOM 1487 C C . SER A 1 182 ? 9.654 10.030 -20.298 1.00 49.97 182 SER A C 1
ATOM 1489 O O . SER A 1 182 ? 9.352 9.624 -19.182 1.00 49.97 182 SER A O 1
ATOM 1491 N N . LYS A 1 183 ? 8.932 9.720 -21.385 1.00 51.84 183 LYS A N 1
ATOM 1492 C CA . LYS A 1 183 ? 7.715 8.886 -21.325 1.00 51.84 183 LYS A CA 1
ATOM 1493 C C . LYS A 1 183 ? 8.006 7.406 -21.062 1.00 51.84 183 LYS A C 1
ATOM 1495 O O . LYS A 1 183 ? 7.223 6.736 -20.398 1.00 51.84 183 LYS A O 1
ATOM 1500 N N . PHE A 1 184 ? 9.129 6.893 -21.562 1.00 45.78 184 PHE A N 1
ATOM 1501 C CA . PHE A 1 184 ? 9.552 5.511 -21.333 1.00 45.78 184 PHE A CA 1
ATOM 1502 C C . PHE A 1 184 ? 9.888 5.260 -19.854 1.00 45.78 184 PHE A C 1
ATOM 1504 O O . PHE A 1 184 ? 9.504 4.231 -19.299 1.00 45.78 184 PHE A O 1
ATOM 1511 N N . TRP A 1 185 ? 10.517 6.235 -19.188 1.00 43.94 185 TRP A N 1
ATOM 1512 C CA . TRP A 1 185 ? 10.802 6.161 -17.752 1.00 43.94 185 TRP A CA 1
ATOM 1513 C C . TRP A 1 185 ? 9.523 6.181 -16.894 1.00 43.94 185 TRP A C 1
ATOM 1515 O O . TRP A 1 185 ? 9.412 5.407 -15.947 1.00 43.94 185 TRP A O 1
ATOM 1525 N N . GLU A 1 186 ? 8.516 6.977 -17.272 1.00 44.91 186 GLU A N 1
ATOM 1526 C CA . GLU A 1 186 ? 7.205 7.018 -16.594 1.00 44.91 186 GLU A CA 1
ATOM 1527 C C . GLU A 1 186 ? 6.354 5.749 -16.807 1.00 44.91 186 GLU A C 1
ATOM 1529 O O . GLU A 1 186 ? 5.488 5.434 -15.990 1.00 44.91 186 GLU A O 1
ATOM 1534 N N . SER A 1 187 ? 6.587 4.997 -17.889 1.00 39.56 187 SER A N 1
ATOM 1535 C CA . SER A 1 187 ? 5.829 3.775 -18.199 1.00 39.56 187 SER A CA 1
ATOM 1536 C C . SER A 1 187 ? 6.447 2.508 -17.599 1.00 39.56 187 SER A C 1
ATOM 1538 O O . SER A 1 187 ? 5.733 1.538 -17.346 1.00 39.56 187 SER A O 1
ATOM 1540 N N . SER A 1 188 ? 7.758 2.506 -17.334 1.00 37.69 188 SER A N 1
ATOM 1541 C CA . SER A 1 188 ? 8.479 1.327 -16.836 1.00 37.69 188 SER A CA 1
ATOM 1542 C C . SER A 1 188 ? 8.240 1.019 -15.349 1.00 37.69 188 SER A C 1
ATOM 1544 O O . SER A 1 188 ? 8.659 -0.040 -14.888 1.00 37.69 188 SER A O 1
ATOM 1546 N N . GLN A 1 189 ? 7.550 1.890 -14.603 1.00 41.34 189 GLN A N 1
ATOM 1547 C CA . GLN A 1 189 ? 7.173 1.637 -13.203 1.00 41.34 189 GLN A CA 1
ATOM 1548 C C . GLN A 1 189 ? 5.822 0.917 -13.026 1.00 41.34 189 GLN A C 1
ATOM 1550 O O . GLN A 1 189 ? 5.428 0.632 -11.902 1.00 41.34 189 GLN A O 1
ATOM 1555 N N . ARG A 1 190 ? 5.110 0.572 -14.111 1.00 42.31 190 ARG A N 1
ATOM 1556 C CA . ARG A 1 190 ? 3.749 -0.007 -14.035 1.00 42.31 190 ARG A CA 1
ATOM 1557 C C . ARG A 1 190 ? 3.663 -1.533 -14.059 1.00 42.31 190 ARG A C 1
ATOM 1559 O O . ARG A 1 190 ? 2.566 -2.067 -14.184 1.00 42.31 190 ARG A O 1
ATOM 1566 N N . ASN A 1 191 ? 4.776 -2.255 -13.957 1.00 37.91 191 ASN A N 1
ATOM 1567 C CA . ASN A 1 191 ? 4.767 -3.699 -14.187 1.00 37.91 191 ASN A CA 1
ATOM 1568 C C . ASN A 1 191 ? 5.146 -4.504 -12.950 1.00 37.91 191 ASN A C 1
ATOM 1570 O O . ASN A 1 191 ? 6.314 -4.811 -12.735 1.00 37.91 191 ASN A O 1
ATOM 1574 N N . ALA A 1 192 ? 4.116 -4.898 -12.203 1.00 40.25 192 ALA A N 1
ATOM 1575 C CA . ALA A 1 192 ? 3.740 -6.282 -11.886 1.00 40.25 192 ALA A CA 1
ATOM 1576 C C . ALA A 1 192 ? 2.740 -6.228 -10.708 1.00 40.25 192 ALA A C 1
ATOM 1578 O O . ALA A 1 192 ? 2.744 -5.282 -9.931 1.00 40.25 192 ALA A O 1
ATOM 1579 N N . LEU A 1 193 ? 1.751 -7.112 -10.586 1.00 37.53 193 LEU A N 1
ATOM 1580 C CA . LEU A 1 193 ? 1.866 -8.492 -10.098 1.00 37.53 193 LEU A CA 1
ATOM 1581 C C . LEU A 1 193 ? 0.435 -9.055 -9.895 1.00 37.53 193 LEU A C 1
ATOM 1583 O O . LEU A 1 193 ? -0.559 -8.357 -10.067 1.00 37.53 193 LEU A O 1
ATOM 1587 N N . CYS A 1 194 ? 0.343 -10.315 -9.457 1.00 39.03 194 CYS A N 1
ATOM 1588 C CA . CYS A 1 194 ? -0.840 -10.880 -8.806 1.00 39.03 194 CYS A CA 1
ATOM 1589 C C . CYS A 1 194 ? -1.477 -9.903 -7.801 1.00 39.03 194 CYS A C 1
ATOM 1591 O O . CYS A 1 194 ? -0.833 -9.515 -6.830 1.00 39.03 194 CYS A O 1
ATOM 1593 N N . GLU A 1 195 ? -2.757 -9.585 -7.982 1.00 37.19 195 GLU A N 1
ATOM 1594 C CA . GLU A 1 195 ? -3.522 -8.803 -7.013 1.00 37.19 195 GLU A CA 1
ATOM 1595 C C . GLU A 1 195 ? -3.749 -9.628 -5.747 1.00 37.19 195 GLU A C 1
ATOM 1597 O O . GLU A 1 195 ? -4.494 -10.611 -5.718 1.00 37.19 195 GLU A O 1
ATOM 1602 N N . ARG A 1 196 ? -3.079 -9.251 -4.663 1.00 45.03 196 ARG A N 1
ATOM 1603 C CA . ARG A 1 196 ? -3.321 -9.851 -3.356 1.00 45.03 196 ARG A CA 1
ATOM 1604 C C . ARG A 1 196 ? -4.040 -8.831 -2.500 1.00 45.03 196 ARG A C 1
ATOM 1606 O O . ARG A 1 196 ? -3.493 -7.773 -2.219 1.00 45.03 196 ARG A O 1
ATOM 1613 N N . LYS A 1 197 ? -5.273 -9.160 -2.124 1.00 39.59 197 LYS A N 1
ATOM 1614 C CA . LYS A 1 197 ? -6.141 -8.321 -1.304 1.00 39.59 197 LYS A CA 1
ATOM 1615 C C . LYS A 1 197 ? -5.915 -8.677 0.151 1.00 39.59 197 LYS A C 1
ATOM 1617 O O . LYS A 1 197 ? -6.122 -9.819 0.573 1.00 39.59 197 LYS A O 1
ATOM 1622 N N . PHE A 1 198 ? -5.476 -7.696 0.910 1.00 38.75 198 PHE A N 1
ATOM 1623 C CA . PHE A 1 198 ? -5.371 -7.782 2.353 1.00 38.75 198 PHE A CA 1
ATOM 1624 C C . PHE A 1 198 ? -6.571 -7.100 3.005 1.00 38.75 198 PHE A C 1
ATOM 1626 O O . PHE A 1 198 ? -7.136 -6.204 2.407 1.00 38.75 198 PHE A O 1
ATOM 1633 N N . LYS A 1 199 ? -7.014 -7.552 4.180 1.00 40.66 199 LYS A N 1
ATOM 1634 C CA . LYS A 1 199 ? -8.245 -7.078 4.824 1.00 40.66 199 LYS A CA 1
ATOM 1635 C C . LYS A 1 199 ? -7.997 -6.892 6.326 1.00 40.66 199 LYS A C 1
ATOM 1637 O O . LYS A 1 199 ? -7.965 -7.883 7.057 1.00 40.66 199 LYS A O 1
ATOM 1642 N N . VAL A 1 200 ? -7.812 -5.651 6.792 1.00 38.53 200 VAL A N 1
ATOM 1643 C CA . VAL A 1 200 ? -7.867 -5.308 8.231 1.00 38.53 200 VAL A CA 1
ATOM 1644 C C . VAL A 1 200 ? -9.315 -5.058 8.590 1.00 38.53 200 VAL A C 1
ATOM 1646 O O . VAL A 1 200 ? -9.983 -4.291 7.902 1.00 38.53 200 VAL A O 1
ATOM 1649 N N . LYS A 1 201 ? -9.784 -5.642 9.687 1.00 40.34 201 LYS A N 1
ATOM 1650 C CA . LYS A 1 201 ? -11.078 -5.304 10.269 1.00 40.34 201 LYS A CA 1
ATOM 1651 C C . LYS A 1 201 ? -10.828 -4.714 11.663 1.00 40.34 201 LYS A C 1
ATOM 1653 O O . LYS A 1 201 ? -10.312 -5.413 12.528 1.00 40.34 201 LYS A O 1
ATOM 1658 N N . ILE A 1 202 ? -11.124 -3.427 11.838 1.00 44.84 202 ILE A N 1
ATOM 1659 C CA . ILE A 1 202 ? -11.029 -2.718 13.121 1.00 44.84 202 ILE A CA 1
ATOM 1660 C C . ILE A 1 202 ? -12.454 -2.496 13.621 1.00 44.84 202 ILE A C 1
ATOM 1662 O O . ILE A 1 202 ? -13.213 -1.757 12.992 1.00 44.84 202 ILE A O 1
ATOM 1666 N N . CYS A 1 203 ? -12.826 -3.168 14.708 1.00 37.91 203 CYS A N 1
ATOM 1667 C CA . CYS A 1 203 ? -14.135 -3.014 15.341 1.00 37.91 203 CYS A CA 1
ATOM 1668 C C . CYS A 1 203 ? -14.071 -1.931 16.419 1.00 37.91 203 CYS A C 1
ATOM 1670 O O . CYS A 1 203 ? -13.152 -1.946 17.234 1.00 37.91 203 CYS A O 1
ATOM 1672 N N . PHE A 1 204 ? -15.065 -1.043 16.443 1.00 33.91 204 PHE A N 1
ATOM 1673 C CA . PHE A 1 204 ? -15.316 -0.128 17.556 1.00 33.91 204 PHE A CA 1
ATOM 1674 C C . PHE A 1 204 ? -16.611 -0.585 18.239 1.00 33.91 204 PHE A C 1
ATOM 1676 O O . PHE A 1 204 ? -17.686 -0.454 17.645 1.00 33.91 204 PHE A O 1
ATOM 1683 N N . LEU A 1 205 ? -16.485 -1.189 19.425 1.00 34.38 205 LEU A N 1
ATOM 1684 C CA . LEU A 1 205 ? -17.604 -1.694 20.234 1.00 34.38 205 LEU A CA 1
ATOM 1685 C C . LEU A 1 205 ? -18.203 -0.597 21.124 1.00 34.38 205 LEU A C 1
ATOM 1687 O O . LEU A 1 205 ? -17.418 0.183 21.713 1.00 34.38 205 LEU A O 1
#

Foldseek 3Di:
DPDPVLLVVLVVVLCVQLDLVLLVLLQVQCCVPVVDGDHSVVQNVQWDWDQDPQSKIKIKGWDFDPVSVVSSVVSNVVVVVVVVVVCVVPDDDKDKDWDDKDKAFDAPVVLVVVVVVVVVVVVVVVVVVVVVVVVVVVVVVVVVVVVVVCVVVDDPDDDDDPPPDDPDDPPCVVVVVVVVVVVVVVPVVPDDDGTMIIIIIIGTD

Sequence (205 aa):
MVGAKALFLALDYLRFAKGSVYLSYLENYLAITHGERIDAKWLEELVESRLVSDNTLYVEITVPDHDLVRVLSQAAQSFFLYEIRSKLDIDYFYEVEILKLQFQTVKNPDISIKREELQQEIDATAASITVALLTILTCARQRRLALKRYSWLTPPWSSCVRVKQQPAKPCEIWKSLRVWASKFWESSQRNALCERKFKVKICFL

Radius of gyration: 30.67 Å; Cα contacts (8 Å, |Δi|>4): 187; chains: 1; bounding box: 74×44×90 Å